Protein AF-A0A395XGU6-F1 (afdb_monomer)

Foldseek 3Di:
DDWDFDDAQWFKFFADPFWTFTWGFHDKDLDCVVQVNQNDPPFIKTKTQGLWIWGDDPNDTHIDRGIHIHGRDPVGMDTDLTPPDHDDCDDPNDGPVVSCVVVVHDDDPNPPCPVVCVVVVVVVVVVVVVVVVVVVVVVVVVVVVCVVQPLVAPLVAQLQVSCCVQVVVLDDPPAQWHRDQSWTKHKFFFDPDRAQDPDPSRQVSVVRSCSNVVNDPDRVVVSVQQVVQCVDCWADRDPFKIKHWHADPVGRMIMIIIIGPVRD

Secondary structure (DSSP, 8-state):
--PPPP-TT-EEEEESSSEEEEEEEEEEE--TTTTTT-SBTTB-EEEEEEEEEEEEETTEEEE--S-EEEE--TTTEEETTSTT----SEETTEEHHHHHHHTTPPPPP---TTTHHHHHHHHHHHHHHHHHHHHHHHHHHHHHHHHHT-----TTS-HHHHHHHHHGGG--TT-SEEEETTEEEEEE-SSSS--S--SHHHHHHHHHHHHHHT--S-HHHHHHHHHHHTTSS-EE-SSSEEEEEEEETTTTEEEEEEEETT--

Sequence (264 aa):
MTRRTMQIGDIVVVNNAELDILGLVVDASSNPALTGNIAQNGAPAFRIHALHGSRRESGATVPVHDDIWIRDDPWQVHIDGVDGFTLPEFFRENHVSTMLANAGVQRRPIEMDASKTAEAQQRQRNIVIIIVCVALIAAAIWIWFRQEHRTEVNPSIPLSQSYARNCGKYISDDSRIRPYGNAVTLNLDSGRYLYLPNDDIGKRSYECFARQIGYTKGEQEFIREMVLATALDYYLINDTFLMACEGDDSSGAVSCAVVNRAFP

Nearest PDB structures (foldseek):
  4p5n-assembly1_B  TM=5.010E-01  e=1.793E-01  Cryptococcus neoformans H99
  3olp-assembly1_B  TM=5.062E-01  e=3.894E+00  Salmonella enterica subsp. enterica serovar Typhimurium
  1wqa-assembly1_A  TM=3.076E-01  e=6.568E+00  Pyrococcus horikoshii
  3os6-assembly1_B  TM=1.280E-01  e=4.374E+00  Bacillus anthracis str. Ames

Mean predicted aligned error: 19.2 Å

pLDDT: mean 80.49, std 14.54, range [40.19, 95.75]

Radius of gyration: 38.51 Å; Cα contacts (8 Å, |Δi|>4): 421; chains: 1; bounding box: 83×40×96 Å

Organism: NCBI:txid1694

Structure (mmCIF, N/CA/C/O backbone):
data_AF-A0A395XGU6-F1
#
_entry.id   AF-A0A395XGU6-F1
#
loop_
_atom_site.group_PDB
_atom_site.id
_atom_site.type_symbol
_atom_site.label_atom_id
_atom_site.label_alt_id
_atom_site.label_comp_id
_atom_site.label_asym_id
_atom_site.label_entity_id
_atom_site.label_seq_id
_atom_site.pdbx_PDB_ins_code
_atom_site.Cartn_x
_atom_site.Cartn_y
_atom_site.Cartn_z
_atom_site.occupancy
_atom_site.B_iso_or_equiv
_atom_site.auth_seq_id
_atom_site.auth_comp_id
_atom_site.auth_asym_id
_atom_site.auth_atom_id
_atom_site.pdbx_PDB_model_num
ATOM 1 N N . MET A 1 1 ? -11.610 9.031 28.719 1.00 47.25 1 MET A N 1
ATOM 2 C CA . MET A 1 1 ? -11.370 7.687 29.282 1.00 47.25 1 MET A CA 1
ATOM 3 C C . MET A 1 1 ? -11.891 6.690 28.271 1.00 47.25 1 MET A C 1
ATOM 5 O O . MET A 1 1 ? -12.985 6.902 27.766 1.00 47.25 1 MET A O 1
ATOM 9 N N . THR A 1 2 ? -11.087 5.703 27.894 1.00 55.28 2 THR A N 1
ATOM 10 C CA . THR A 1 2 ? -11.417 4.771 26.809 1.00 55.28 2 THR A CA 1
ATOM 11 C C . THR A 1 2 ? -11.833 3.441 27.429 1.00 55.28 2 THR A C 1
ATOM 13 O O . THR A 1 2 ? -10.972 2.621 27.736 1.00 55.28 2 THR A O 1
ATOM 16 N N . ARG A 1 3 ? -13.144 3.258 27.629 1.00 78.06 3 ARG A N 1
ATOM 17 C CA . ARG A 1 3 ? -13.743 1.982 28.038 1.00 78.06 3 ARG A CA 1
ATOM 18 C C . ARG A 1 3 ? -13.559 0.949 26.940 1.00 78.06 3 ARG A C 1
ATOM 20 O O . ARG A 1 3 ? -13.841 1.240 25.777 1.00 78.06 3 ARG A O 1
ATOM 27 N N . ARG A 1 4 ? -13.107 -0.258 27.291 1.00 86.31 4 ARG A N 1
ATOM 28 C CA . ARG A 1 4 ? -13.158 -1.387 26.349 1.00 86.31 4 ARG A CA 1
ATOM 29 C C . ARG A 1 4 ? -14.607 -1.827 26.138 1.00 86.31 4 ARG A C 1
ATOM 31 O O . ARG A 1 4 ? -15.411 -1.760 27.062 1.00 86.31 4 ARG A O 1
ATOM 38 N N . THR A 1 5 ? -14.908 -2.338 24.949 1.00 87.38 5 THR A N 1
ATOM 39 C CA . THR A 1 5 ? -16.206 -2.956 24.656 1.00 87.38 5 THR A CA 1
ATOM 40 C C . THR A 1 5 ? -16.469 -4.147 25.581 1.00 87.38 5 THR A C 1
ATOM 42 O O . THR A 1 5 ? -15.538 -4.858 25.987 1.00 87.38 5 THR A O 1
ATOM 45 N N . MET A 1 6 ? -17.744 -4.357 25.895 1.00 89.56 6 MET A N 1
ATOM 46 C CA . MET A 1 6 ? -18.251 -5.519 26.617 1.00 89.56 6 MET A CA 1
ATOM 47 C C . MET A 1 6 ? -17.863 -6.842 25.938 1.00 89.56 6 MET A C 1
ATOM 49 O O . MET A 1 6 ? -17.809 -6.943 24.711 1.00 89.56 6 MET A O 1
ATOM 53 N N . GLN A 1 7 ? -17.588 -7.868 26.743 1.00 89.75 7 GLN A N 1
ATOM 54 C CA . GLN A 1 7 ? -17.22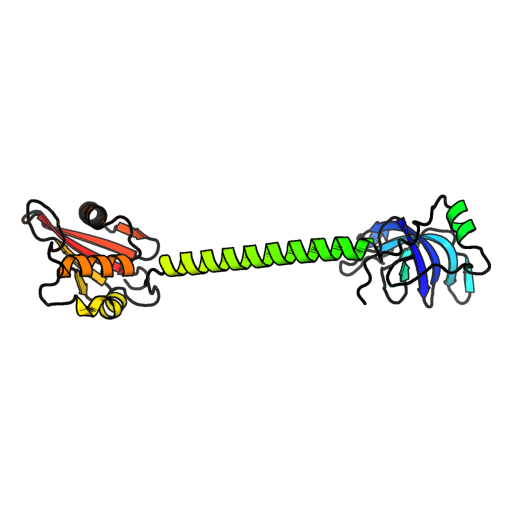3 -9.209 26.293 1.00 89.75 7 GLN A CA 1
ATOM 55 C C . GLN A 1 7 ? -17.997 -10.284 27.058 1.00 89.75 7 GLN A C 1
ATOM 57 O O . GLN A 1 7 ? -18.424 -10.076 28.191 1.00 89.75 7 GLN A O 1
ATOM 62 N N . ILE A 1 8 ? -18.152 -11.458 26.439 1.00 89.62 8 ILE A N 1
ATOM 63 C CA . ILE A 1 8 ? -18.747 -12.633 27.087 1.00 89.62 8 ILE A CA 1
ATOM 64 C C . ILE A 1 8 ? -17.940 -12.981 28.347 1.00 89.62 8 ILE A C 1
ATOM 66 O O . ILE A 1 8 ? -16.712 -13.070 28.308 1.00 89.62 8 ILE A O 1
ATOM 70 N N . GLY A 1 9 ? -18.645 -13.189 29.457 1.00 87.81 9 GLY A N 1
ATOM 71 C CA . GLY A 1 9 ? -18.083 -13.449 30.780 1.00 87.81 9 GLY A CA 1
ATOM 72 C C . GLY A 1 9 ? -17.866 -12.202 31.641 1.00 87.81 9 GLY A C 1
ATOM 73 O O . GLY A 1 9 ? -17.497 -12.347 32.805 1.00 87.81 9 GLY A O 1
ATOM 74 N N . ASP A 1 10 ? -18.099 -10.997 31.114 1.00 90.94 10 ASP A N 1
ATOM 75 C CA . ASP A 1 10 ? -18.053 -9.778 31.921 1.00 90.94 10 ASP A CA 1
ATOM 76 C C . ASP A 1 10 ? -19.196 -9.747 32.947 1.00 90.94 10 ASP A C 1
ATOM 78 O O . ASP A 1 10 ? -20.328 -10.146 32.657 1.00 90.94 10 ASP A O 1
ATOM 82 N N . ILE A 1 11 ? -18.900 -9.227 34.142 1.00 92.75 11 ILE A N 1
ATOM 83 C CA . ILE A 1 11 ? -19.914 -8.869 35.138 1.00 92.75 11 ILE A CA 1
ATOM 84 C C . ILE A 1 11 ? -20.249 -7.399 34.932 1.00 92.75 11 ILE A C 1
ATOM 86 O O . ILE A 1 11 ? -19.353 -6.549 34.956 1.00 92.75 11 ILE A O 1
ATOM 90 N N . VAL A 1 12 ? -21.528 -7.101 34.730 1.00 93.25 12 VAL A N 1
ATOM 91 C CA . VAL A 1 12 ? -21.981 -5.757 34.380 1.00 93.25 12 VAL A CA 1
ATOM 92 C C . VAL A 1 12 ? -23.079 -5.264 35.304 1.00 93.25 12 VAL A C 1
ATOM 94 O O . VAL A 1 12 ? -23.949 -6.025 35.724 1.00 93.25 12 VAL A O 1
ATOM 97 N N . VAL A 1 13 ? -23.045 -3.964 35.578 1.00 93.38 13 VAL A N 1
ATOM 98 C CA . VAL A 1 13 ? -24.167 -3.220 36.141 1.00 93.38 13 VAL A CA 1
ATOM 99 C C . VAL A 1 13 ? -24.715 -2.327 35.045 1.00 93.38 13 VAL A C 1
ATOM 101 O O . VAL A 1 13 ? -23.992 -1.495 34.499 1.00 93.38 13 VAL A O 1
ATOM 104 N N . VAL A 1 14 ? -25.986 -2.510 34.714 1.00 92.81 14 VAL A N 1
ATOM 105 C CA . VAL A 1 14 ? -26.711 -1.634 33.796 1.00 92.81 14 VAL A CA 1
ATOM 106 C C . VAL A 1 14 ? -27.605 -0.755 34.638 1.00 92.81 14 VAL A C 1
ATOM 108 O O . VAL A 1 14 ? -28.419 -1.279 35.389 1.00 92.81 14 VAL A O 1
ATOM 111 N N . ASN A 1 15 ? -27.456 0.555 34.513 1.00 88.75 15 ASN A N 1
ATOM 112 C CA . ASN A 1 15 ? -28.263 1.528 35.225 1.00 88.75 15 ASN A CA 1
ATOM 113 C C . ASN A 1 15 ? -28.724 2.608 34.249 1.00 88.75 15 ASN A C 1
ATOM 115 O O . ASN A 1 15 ? -27.949 3.460 33.812 1.00 88.75 15 ASN A O 1
ATOM 119 N N . ASN A 1 16 ? -30.002 2.555 33.892 1.00 86.81 16 ASN A N 1
ATOM 120 C CA . ASN A 1 16 ? -30.670 3.577 33.107 1.00 86.81 16 ASN A CA 1
ATOM 121 C C . ASN A 1 16 ? -32.118 3.777 33.586 1.00 86.81 16 ASN A C 1
ATOM 123 O O . ASN A 1 16 ? -32.568 3.192 34.571 1.00 86.81 16 ASN A O 1
ATOM 127 N N . ALA A 1 17 ? -32.859 4.648 32.897 1.00 83.50 17 ALA A N 1
ATOM 128 C CA . ALA A 1 17 ? -34.219 5.014 33.290 1.00 83.50 17 ALA A CA 1
ATOM 129 C C . ALA A 1 17 ? -35.208 3.831 33.296 1.00 83.50 17 ALA A C 1
ATOM 131 O O . ALA A 1 17 ? -36.185 3.863 34.045 1.00 83.50 17 ALA A O 1
ATOM 132 N N . GLU A 1 18 ? -34.964 2.808 32.478 1.00 85.88 18 GLU A N 1
ATOM 133 C CA . GLU A 1 18 ? -35.851 1.658 32.287 1.00 85.88 18 GLU A CA 1
ATOM 134 C C . GLU A 1 18 ? -35.342 0.4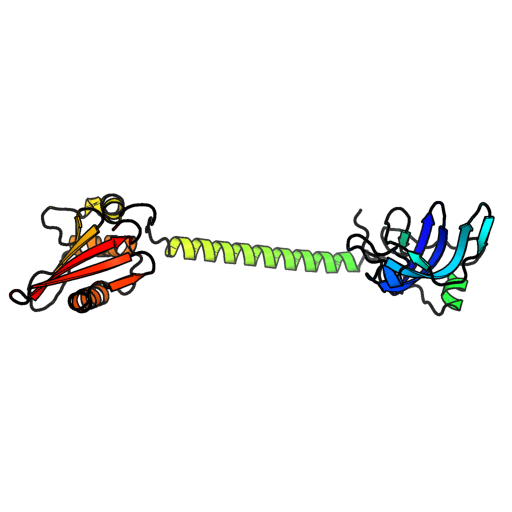04 32.995 1.00 85.88 18 GLU A C 1
ATOM 136 O O . GLU A 1 18 ? -36.130 -0.479 33.317 1.00 85.88 18 GLU A O 1
ATOM 141 N N . LEU A 1 19 ? -34.043 0.306 33.256 1.00 90.19 19 LEU A N 1
ATOM 142 C CA . LEU A 1 19 ? -33.383 -0.928 33.635 1.00 90.19 19 LEU A CA 1
ATOM 143 C C . LEU A 1 19 ? -32.292 -0.661 34.667 1.00 90.19 19 LEU A C 1
ATOM 145 O O . LEU A 1 19 ? -31.396 0.150 34.451 1.00 90.19 19 LEU A O 1
ATOM 149 N N . ASP A 1 20 ? -32.355 -1.402 35.765 1.00 91.44 20 ASP A N 1
ATOM 150 C CA . ASP A 1 20 ? -31.335 -1.401 36.806 1.00 91.44 20 ASP A CA 1
ATOM 151 C C . ASP A 1 20 ? -31.034 -2.849 37.185 1.00 91.44 20 ASP A C 1
ATOM 153 O O . ASP A 1 20 ? -31.816 -3.488 37.900 1.00 91.44 20 ASP A O 1
ATOM 157 N N . ILE A 1 21 ? -29.954 -3.391 36.622 1.00 94.00 21 ILE A N 1
ATOM 158 C CA . ILE A 1 21 ? -29.596 -4.805 36.739 1.00 94.00 21 ILE A CA 1
ATOM 159 C C . ILE A 1 21 ? -28.115 -5.012 37.043 1.00 94.00 21 ILE A C 1
ATOM 161 O O . ILE A 1 21 ? -27.247 -4.302 36.544 1.00 94.00 21 ILE A O 1
ATOM 165 N N . LEU A 1 22 ? -27.844 -6.066 37.801 1.00 93.69 22 LEU A N 1
ATOM 166 C CA . LEU A 1 22 ? -26.557 -6.730 37.899 1.00 93.69 22 LEU A CA 1
ATOM 167 C C . LEU A 1 22 ? -26.657 -8.048 37.131 1.00 93.69 22 LEU A C 1
ATOM 169 O O . LEU A 1 22 ? -27.553 -8.858 37.389 1.00 93.69 22 LEU A O 1
ATOM 173 N N . GLY A 1 23 ? -25.734 -8.286 36.206 1.00 93.19 23 GLY A N 1
ATOM 174 C CA . GLY A 1 23 ? -25.798 -9.466 35.355 1.00 93.19 23 GLY A CA 1
ATOM 175 C C . GLY A 1 23 ? -24.470 -9.893 34.753 1.00 93.19 23 GLY A C 1
ATOM 176 O O . GLY A 1 23 ? -23.429 -9.269 34.958 1.00 93.19 23 GLY A O 1
ATOM 177 N N . LEU A 1 24 ? -24.539 -10.988 34.003 1.00 93.31 24 LEU A N 1
ATOM 178 C CA . LEU A 1 24 ? -23.415 -11.613 33.317 1.00 93.31 24 LEU A CA 1
ATOM 179 C C . LEU A 1 24 ? -23.630 -11.570 31.818 1.00 93.31 24 LEU A C 1
ATOM 181 O O . LEU A 1 24 ? -24.695 -11.938 31.330 1.00 93.31 24 LEU A O 1
ATOM 185 N N . VAL A 1 25 ? -22.603 -11.191 31.075 1.00 93.38 25 VAL A N 1
ATOM 186 C CA . VAL A 1 25 ? -22.655 -11.236 29.615 1.00 93.38 25 VAL A CA 1
ATOM 187 C C . VAL A 1 25 ? -22.499 -12.680 29.160 1.00 93.38 25 VAL A C 1
ATOM 189 O O . VAL A 1 25 ? -21.445 -13.282 29.355 1.00 93.38 25 VAL A O 1
ATOM 192 N N . VAL A 1 26 ? -23.530 -13.242 28.538 1.00 93.44 26 VAL A N 1
ATOM 193 C CA . VAL A 1 26 ? -23.551 -14.656 28.129 1.00 93.44 26 VAL A CA 1
ATOM 194 C C . VAL A 1 26 ? -23.487 -14.852 26.618 1.00 93.44 26 VAL A C 1
ATOM 196 O O . VAL A 1 26 ? -23.149 -15.943 26.171 1.00 93.44 26 VAL A O 1
ATOM 199 N N . ASP A 1 27 ? -23.807 -13.825 25.827 1.00 93.19 27 ASP A N 1
ATOM 200 C CA . ASP A 1 27 ? -23.798 -13.909 24.363 1.00 93.19 27 ASP A CA 1
ATOM 201 C C . ASP A 1 27 ? -23.651 -12.523 23.710 1.00 93.19 27 ASP A C 1
ATOM 203 O O . ASP A 1 27 ? -23.885 -11.494 24.351 1.00 93.19 27 ASP A O 1
ATOM 207 N N . ALA A 1 28 ? -23.296 -12.492 22.426 1.00 94.88 28 ALA A N 1
ATOM 208 C CA . ALA A 1 28 ? -23.233 -11.286 21.607 1.00 94.88 28 ALA A CA 1
ATOM 209 C C . ALA A 1 28 ? -23.745 -11.569 20.188 1.00 94.88 28 ALA A C 1
ATOM 211 O O . ALA A 1 28 ? -23.347 -12.540 19.549 1.00 94.88 28 ALA A O 1
ATOM 212 N N . SER A 1 29 ? -24.606 -10.698 19.657 1.00 90.06 29 SER A N 1
ATOM 213 C CA . SER A 1 29 ? -25.179 -10.879 18.324 1.00 90.06 29 SER A CA 1
ATOM 214 C C . SER A 1 29 ? -25.346 -9.566 17.575 1.00 90.06 29 SER A C 1
ATOM 216 O O . SER A 1 29 ? -25.742 -8.545 18.133 1.00 90.06 29 SER A O 1
ATOM 218 N N . SER A 1 30 ? -25.074 -9.613 16.271 1.00 92.75 30 SER A N 1
ATOM 219 C CA . SER A 1 30 ? -25.343 -8.514 15.333 1.00 92.75 30 SER A CA 1
ATOM 220 C C . SER A 1 30 ? -26.641 -8.716 14.542 1.00 92.75 30 SER A C 1
ATOM 222 O O . SER A 1 30 ? -26.931 -7.928 13.650 1.00 92.75 30 SER A O 1
ATOM 224 N N . ASN A 1 31 ? -27.414 -9.774 14.825 1.00 91.00 31 ASN A N 1
ATOM 225 C CA . ASN A 1 31 ? -28.660 -10.072 14.121 1.00 91.00 31 ASN A CA 1
ATOM 226 C C . ASN A 1 31 ? -29.844 -9.308 14.758 1.00 91.00 31 ASN A C 1
ATOM 228 O O . ASN A 1 31 ? -30.226 -9.623 15.891 1.00 91.00 31 ASN A O 1
ATOM 232 N N . PRO A 1 32 ? -30.479 -8.349 14.054 1.00 89.50 32 PRO A N 1
ATOM 233 C CA . PRO A 1 32 ? -31.613 -7.596 14.591 1.00 89.50 32 PRO A CA 1
ATOM 234 C C . PRO A 1 32 ? -32.815 -8.488 14.929 1.00 89.50 32 PRO A C 1
ATOM 236 O O . PRO A 1 32 ? -33.484 -8.256 15.931 1.00 89.50 32 PRO A O 1
ATOM 239 N N . ALA A 1 33 ? -33.058 -9.556 14.160 1.00 90.50 33 ALA A N 1
ATOM 240 C CA . ALA A 1 33 ? -34.191 -10.452 14.396 1.00 90.50 33 ALA A CA 1
ATOM 241 C C . ALA A 1 33 ? -34.050 -11.238 15.710 1.00 90.50 33 ALA A C 1
ATOM 243 O O . ALA A 1 33 ? -35.034 -11.464 16.406 1.00 90.50 33 ALA A O 1
ATOM 244 N N . LEU A 1 34 ? -32.821 -11.615 16.072 1.00 90.56 34 LEU A N 1
ATOM 245 C CA . LEU A 1 34 ? -32.531 -12.359 17.301 1.00 90.56 34 LEU A CA 1
ATOM 246 C C . LEU A 1 34 ? -32.515 -11.459 18.543 1.00 90.56 34 LEU A C 1
ATOM 248 O O . LEU A 1 34 ? -32.803 -11.911 19.646 1.00 90.56 34 LEU A O 1
ATOM 252 N N . THR A 1 35 ? -32.188 -10.181 18.360 1.00 90.19 35 THR A N 1
ATOM 253 C CA . THR A 1 35 ? -31.982 -9.221 19.453 1.00 90.19 35 THR A CA 1
ATOM 254 C C . THR A 1 35 ? -33.198 -8.329 19.702 1.00 90.19 35 THR A C 1
ATOM 256 O O . THR A 1 35 ? -33.100 -7.387 20.479 1.00 90.19 35 THR A O 1
ATOM 259 N N . GLY A 1 36 ? -34.328 -8.562 19.023 1.00 89.12 36 GLY A N 1
ATOM 260 C CA . GLY A 1 36 ? -35.502 -7.686 19.118 1.00 89.12 36 GLY A CA 1
ATOM 261 C C . GLY A 1 36 ? -35.236 -6.275 18.579 1.00 89.12 36 GLY A C 1
ATOM 262 O O . GLY A 1 36 ? -35.750 -5.298 19.112 1.00 89.12 36 GLY A O 1
ATOM 263 N N . ASN A 1 37 ? -34.414 -6.167 17.532 1.00 89.44 37 ASN A N 1
ATOM 264 C CA . ASN A 1 37 ? -33.938 -4.926 16.916 1.00 89.44 37 ASN A CA 1
ATOM 265 C C . ASN A 1 37 ? -33.035 -4.061 17.810 1.00 89.44 37 ASN A C 1
ATOM 267 O O . ASN A 1 37 ? -32.903 -2.860 17.573 1.00 89.44 37 ASN A O 1
ATOM 271 N N . ILE A 1 38 ? -32.378 -4.649 18.813 1.00 90.50 38 ILE A N 1
ATOM 272 C CA . ILE A 1 38 ? -31.393 -3.930 19.632 1.00 90.50 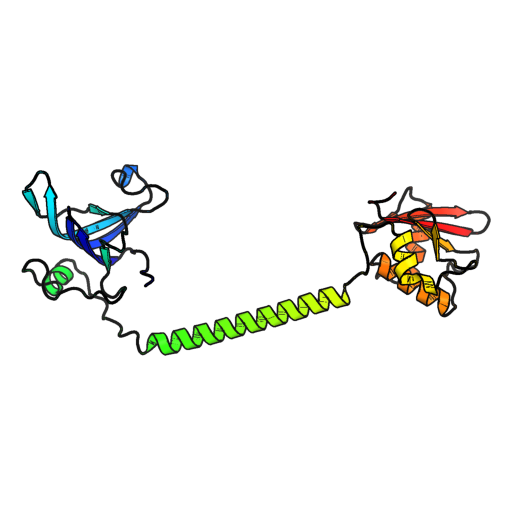38 ILE A CA 1
ATOM 273 C C . ILE A 1 38 ? -30.056 -3.810 18.895 1.00 90.50 38 ILE A C 1
ATOM 275 O O . ILE A 1 38 ? -29.445 -2.743 18.924 1.00 90.50 38 ILE A O 1
ATOM 279 N N . ALA A 1 39 ? -29.631 -4.847 18.169 1.00 89.25 39 ALA A N 1
ATOM 280 C CA . ALA A 1 39 ? -28.510 -4.735 17.241 1.00 89.25 39 ALA A CA 1
ATOM 281 C C . ALA A 1 39 ? -28.950 -3.929 16.008 1.00 89.25 39 ALA A C 1
ATOM 283 O O . ALA A 1 39 ? -29.801 -4.373 15.237 1.00 89.25 39 ALA A O 1
ATOM 284 N N . GLN A 1 40 ? -28.394 -2.729 15.830 1.00 84.62 40 GLN A N 1
ATOM 285 C CA . GLN A 1 40 ? -28.682 -1.835 14.701 1.00 84.62 40 GLN A CA 1
ATOM 286 C C . GLN A 1 40 ? -27.441 -1.021 14.32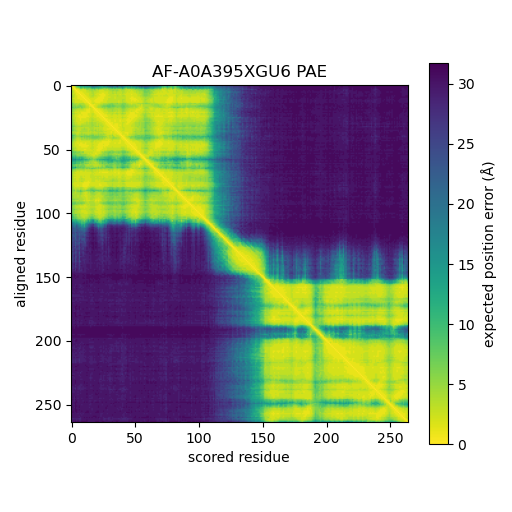9 1.00 84.62 40 GLN A C 1
ATOM 288 O O . GLN A 1 40 ? -26.557 -0.810 15.156 1.00 84.62 40 GLN A O 1
ATOM 293 N N . ASN A 1 41 ? -27.409 -0.505 13.096 1.00 83.06 41 ASN A N 1
ATOM 294 C CA . ASN A 1 41 ? -26.349 0.380 12.590 1.00 83.06 41 ASN A CA 1
ATOM 295 C C . ASN A 1 41 ? -24.935 -0.226 12.690 1.00 83.06 41 ASN A C 1
ATOM 297 O O . ASN A 1 41 ? -23.967 0.486 12.933 1.00 83.06 41 ASN A O 1
ATOM 301 N N . GLY A 1 42 ? -24.821 -1.549 12.535 1.00 79.19 42 GLY A N 1
ATOM 302 C CA . GLY A 1 42 ? -23.549 -2.272 12.636 1.00 79.19 42 GLY A CA 1
ATOM 303 C C . GLY A 1 42 ? -23.023 -2.469 14.063 1.00 79.19 42 GLY A C 1
ATOM 304 O O . GLY A 1 42 ? -21.978 -3.091 14.225 1.00 79.19 42 GLY A O 1
ATOM 305 N N . ALA A 1 43 ? -23.730 -1.985 15.092 1.00 86.38 43 ALA A N 1
ATOM 306 C CA . ALA A 1 43 ? -23.369 -2.213 16.488 1.00 86.38 43 ALA A CA 1
ATOM 307 C C . ALA A 1 43 ? -23.993 -3.524 17.012 1.00 86.38 43 ALA A C 1
ATOM 309 O O . ALA A 1 43 ? -25.201 -3.731 16.831 1.00 86.38 43 ALA A O 1
ATOM 310 N N . PRO A 1 44 ? -23.210 -4.400 17.673 1.00 91.94 44 PRO A N 1
ATOM 311 C CA . PRO A 1 44 ? -23.737 -5.620 18.270 1.00 91.94 44 PRO A CA 1
ATOM 312 C C . PRO A 1 44 ? -24.577 -5.314 19.517 1.00 91.94 44 PRO A C 1
ATOM 314 O O . PRO A 1 44 ? -24.383 -4.300 20.191 1.00 91.94 44 PRO A O 1
ATOM 317 N N . ALA A 1 45 ? -25.487 -6.228 19.841 1.00 94.56 45 ALA A N 1
ATOM 318 C CA . ALA A 1 45 ? -26.136 -6.298 21.142 1.00 94.56 45 ALA A CA 1
ATOM 319 C C . ALA A 1 45 ? -25.545 -7.455 21.955 1.00 94.56 45 ALA A C 1
ATOM 321 O O . ALA A 1 45 ? -25.069 -8.445 21.395 1.00 94.56 45 ALA A O 1
ATOM 322 N N . PHE A 1 46 ? -25.616 -7.337 23.274 1.00 95.75 46 PHE A N 1
ATOM 323 C CA . PHE A 1 46 ? -25.097 -8.307 24.228 1.00 95.75 46 PHE A CA 1
ATOM 324 C C . PHE A 1 46 ? -26.240 -8.874 25.058 1.00 95.75 46 PHE A C 1
ATOM 326 O O . PHE A 1 46 ? -27.103 -8.120 25.509 1.00 95.75 46 PHE A O 1
ATOM 333 N N . ARG A 1 47 ? -26.259 -10.196 25.241 1.00 95.38 47 ARG A N 1
ATOM 334 C CA . ARG A 1 47 ? -27.239 -10.866 26.094 1.00 95.38 47 ARG A CA 1
ATOM 335 C C . ARG A 1 47 ? -26.702 -10.925 27.508 1.00 95.38 47 ARG A C 1
ATOM 337 O O . ARG A 1 47 ? -25.625 -11.475 27.737 1.00 95.38 47 ARG A O 1
ATOM 344 N N . ILE A 1 48 ? -27.469 -10.377 28.436 1.00 95.00 48 ILE A N 1
ATOM 345 C CA . ILE A 1 48 ? -27.159 -10.344 29.854 1.00 95.00 48 ILE A CA 1
ATOM 346 C C . ILE A 1 48 ? -28.069 -11.320 30.575 1.00 95.00 48 ILE A C 1
ATOM 348 O O . ILE A 1 48 ? -29.286 -11.147 30.559 1.00 95.00 48 ILE A O 1
ATOM 352 N N . HIS A 1 49 ? -27.469 -12.301 31.233 1.00 93.56 49 HIS A N 1
ATOM 353 C CA . HIS A 1 49 ? -28.147 -13.113 32.225 1.00 93.56 49 HIS A CA 1
ATOM 354 C C . HIS A 1 49 ? -28.270 -12.304 33.517 1.00 93.56 49 HIS A C 1
ATOM 356 O O . HIS A 1 49 ? -27.260 -11.976 34.152 1.00 93.56 49 HIS A O 1
ATOM 362 N N . ALA A 1 50 ? -29.494 -11.913 33.870 1.00 92.19 50 ALA A N 1
ATOM 363 C CA . ALA A 1 50 ? -29.749 -11.097 35.048 1.00 92.19 50 ALA A CA 1
ATOM 364 C C . ALA A 1 50 ? -29.576 -11.931 36.324 1.00 92.19 50 ALA A C 1
ATOM 366 O O . ALA A 1 50 ? -30.289 -12.904 36.545 1.00 92.19 50 ALA A O 1
ATOM 367 N N . LEU A 1 51 ? -28.645 -11.522 37.187 1.00 90.81 51 LEU A N 1
ATOM 368 C CA . LEU A 1 51 ? -28.491 -12.114 38.518 1.00 90.81 51 LEU A CA 1
ATOM 369 C C . LEU A 1 51 ? -29.491 -11.504 39.491 1.00 90.81 51 LEU A C 1
ATOM 371 O O . LEU A 1 51 ? -30.083 -12.191 40.322 1.00 90.81 51 LEU A O 1
ATOM 375 N N . HIS A 1 52 ? -29.657 -10.189 39.386 1.00 90.81 52 HIS A N 1
ATOM 376 C CA . HIS A 1 52 ? -30.625 -9.442 40.159 1.00 90.81 52 HIS A CA 1
ATOM 377 C C . HIS A 1 52 ? -30.901 -8.103 39.491 1.00 90.81 52 HIS A C 1
ATOM 379 O O . HIS A 1 52 ? -30.017 -7.507 38.877 1.00 90.81 52 HIS A O 1
ATOM 385 N N . GLY A 1 53 ? -32.110 -7.587 39.653 1.00 90.12 53 GLY A N 1
ATOM 386 C CA . GLY A 1 53 ? -32.445 -6.260 39.175 1.00 90.12 53 GLY A CA 1
ATOM 387 C C . GLY A 1 53 ? -33.917 -6.096 38.890 1.00 90.12 53 GLY A C 1
ATOM 388 O O . GLY A 1 53 ? -34.740 -6.964 39.180 1.00 90.12 53 GLY A O 1
ATOM 389 N N . SER A 1 54 ? -34.245 -4.948 38.322 1.00 89.44 54 SER A N 1
ATOM 390 C CA . SER A 1 54 ? -35.609 -4.624 37.950 1.00 89.44 54 SER A CA 1
ATOM 391 C C . SER A 1 54 ? -35.664 -3.851 36.651 1.00 89.44 54 SER A C 1
ATOM 393 O O . SER A 1 54 ? -34.747 -3.093 36.330 1.00 89.44 54 SER A O 1
ATOM 395 N N . ARG A 1 55 ? -36.800 -3.961 35.981 1.00 89.75 55 ARG A N 1
ATOM 396 C CA . ARG A 1 55 ? -37.166 -3.135 34.849 1.00 89.75 55 ARG A CA 1
ATOM 397 C C . ARG A 1 55 ? -38.394 -2.305 35.197 1.00 89.75 55 ARG A C 1
ATOM 399 O O . ARG A 1 55 ? -39.277 -2.762 35.921 1.00 89.75 55 ARG A O 1
ATOM 406 N N . ARG A 1 56 ? -38.447 -1.080 34.689 1.00 86.19 56 ARG A N 1
ATOM 407 C CA . ARG A 1 56 ? -39.637 -0.240 34.720 1.00 86.19 56 ARG A CA 1
ATOM 408 C C . ARG A 1 56 ? -40.434 -0.475 33.448 1.00 86.19 56 ARG A C 1
ATOM 410 O O . ARG A 1 56 ? -39.977 -0.138 32.364 1.00 86.19 56 ARG A O 1
ATOM 417 N N . GLU A 1 57 ? -41.633 -1.017 33.591 1.00 80.56 57 GLU A N 1
ATOM 418 C CA . GLU A 1 57 ? -42.572 -1.211 32.488 1.00 80.56 57 GLU A CA 1
ATOM 419 C C . GLU A 1 57 ? -43.942 -0.682 32.918 1.00 80.56 57 GLU A C 1
ATOM 421 O O . GLU A 1 57 ? -44.417 -0.966 34.017 1.00 80.56 57 GLU A O 1
ATOM 426 N N . SER A 1 58 ? -44.566 0.144 32.073 1.00 77.88 58 SER A N 1
ATOM 427 C CA . SER A 1 58 ? -45.934 0.650 32.283 1.00 77.88 58 SER A CA 1
ATOM 428 C C . SER A 1 58 ? -46.196 1.278 33.665 1.00 77.88 58 SER A C 1
ATOM 430 O O . SER A 1 58 ? -47.283 1.150 34.222 1.00 77.88 58 SER A O 1
ATOM 432 N N . GLY A 1 59 ? -45.197 1.973 34.221 1.00 74.81 59 GLY A N 1
ATOM 433 C CA . GLY A 1 59 ? -45.291 2.649 35.521 1.00 74.81 59 GLY A CA 1
ATOM 434 C C . GLY A 1 59 ? -45.073 1.746 36.742 1.00 74.81 59 GLY A C 1
ATOM 435 O O . GLY A 1 59 ? -45.125 2.244 37.865 1.00 74.81 59 GLY A O 1
ATOM 436 N N . ALA A 1 60 ? -44.791 0.456 36.545 1.00 76.50 60 ALA A N 1
ATOM 437 C CA . ALA A 1 60 ? -44.452 -0.492 37.600 1.00 76.50 60 ALA A CA 1
ATOM 438 C C . ALA A 1 60 ? -42.981 -0.923 37.516 1.00 76.50 60 ALA A C 1
ATOM 440 O O . ALA A 1 60 ? -42.384 -0.956 36.440 1.00 76.50 60 ALA A O 1
ATOM 441 N N . THR A 1 61 ? -42.400 -1.272 38.664 1.00 83.38 61 THR A N 1
ATOM 442 C CA . THR A 1 61 ? -41.059 -1.866 38.755 1.00 83.38 61 THR A CA 1
ATOM 443 C C . THR A 1 61 ? -41.210 -3.376 38.901 1.00 83.38 61 THR A C 1
ATOM 445 O O . THR A 1 61 ? -41.750 -3.841 39.903 1.00 83.38 61 THR A O 1
ATOM 448 N N . VAL A 1 62 ? -40.742 -4.132 37.911 1.00 85.31 62 VAL A N 1
ATOM 449 C CA . VAL A 1 62 ? -40.858 -5.595 37.834 1.00 85.31 62 VAL A CA 1
ATOM 450 C C . VAL A 1 62 ? -39.464 -6.211 37.976 1.00 85.31 62 VAL A C 1
ATOM 452 O O . VAL A 1 62 ? -38.520 -5.684 37.382 1.00 85.31 62 VAL A O 1
ATOM 455 N N . PRO A 1 63 ? -39.278 -7.284 38.765 1.00 83.69 63 PRO A N 1
ATOM 456 C CA . PRO A 1 63 ? -37.986 -7.954 38.848 1.00 83.69 63 PRO A CA 1
ATOM 457 C C . PRO A 1 63 ? -37.604 -8.590 37.505 1.00 83.69 63 PRO A C 1
ATOM 459 O O . PRO A 1 63 ? -38.457 -9.106 36.785 1.00 83.69 63 PRO A O 1
ATOM 462 N N . VAL A 1 64 ? -36.314 -8.552 37.170 1.00 84.06 64 VAL A N 1
ATOM 463 C CA . VAL A 1 64 ? -35.776 -9.196 35.963 1.00 84.06 64 VAL A CA 1
ATOM 464 C C . VAL A 1 64 ? -35.141 -10.519 36.365 1.00 84.06 64 VAL A C 1
ATOM 466 O O . VAL A 1 64 ? -34.177 -10.535 37.129 1.00 84.06 64 VAL A O 1
ATOM 469 N N . HIS A 1 65 ? -35.690 -11.614 35.845 1.00 76.75 65 HIS A N 1
ATOM 470 C CA . HIS A 1 65 ? -35.180 -12.973 36.058 1.00 76.75 65 HIS A CA 1
ATOM 471 C C . HIS A 1 65 ? -34.692 -13.642 34.769 1.00 76.75 65 HIS A C 1
ATOM 473 O O . HIS A 1 65 ? -34.032 -14.675 34.832 1.00 76.75 65 HIS A O 1
ATOM 479 N N . ASP A 1 66 ? -35.000 -13.042 33.620 1.00 82.12 66 ASP A N 1
ATOM 480 C CA . ASP A 1 66 ? -34.692 -13.590 32.306 1.00 82.12 66 ASP A CA 1
ATOM 481 C C . ASP A 1 66 ? -33.493 -12.893 31.662 1.00 82.12 66 ASP A C 1
ATOM 483 O O . ASP A 1 66 ? -33.092 -11.785 32.036 1.00 82.12 66 ASP A O 1
ATOM 487 N N . ASP A 1 67 ? -32.952 -13.551 30.640 1.00 91.44 67 ASP A N 1
ATOM 488 C CA . ASP A 1 67 ? -31.926 -12.987 29.778 1.00 91.44 67 ASP A CA 1
ATOM 489 C C . ASP A 1 67 ? -32.471 -11.794 28.987 1.00 91.44 67 ASP A C 1
ATOM 491 O O . ASP A 1 67 ? -33.533 -11.858 28.362 1.00 91.44 67 ASP A O 1
ATOM 495 N N . ILE A 1 68 ? -31.695 -10.714 28.938 1.00 91.88 68 ILE A N 1
ATOM 496 C CA . ILE A 1 68 ? -32.065 -9.501 28.211 1.00 91.88 68 ILE A CA 1
ATOM 497 C C . ILE A 1 68 ? -30.975 -9.092 27.230 1.00 91.88 68 ILE A C 1
ATOM 499 O O . ILE A 1 68 ? -29.787 -9.185 27.521 1.00 91.88 68 ILE A O 1
ATOM 503 N N . TRP A 1 69 ? -31.374 -8.600 26.064 1.00 94.25 69 TRP A N 1
ATOM 504 C CA . TRP A 1 69 ? -30.448 -7.991 25.115 1.00 94.25 69 TRP A CA 1
ATOM 505 C C . TRP A 1 69 ? -30.288 -6.504 25.434 1.00 94.25 69 TRP A C 1
ATOM 507 O O . TRP A 1 69 ? -31.278 -5.812 25.657 1.00 94.25 69 TRP A O 1
ATOM 517 N N . ILE A 1 70 ? -29.054 -6.005 25.440 1.00 93.62 70 ILE A N 1
ATOM 518 C CA . ILE A 1 70 ? -28.742 -4.579 25.611 1.00 93.62 70 ILE A CA 1
ATOM 519 C C . ILE A 1 70 ? -27.667 -4.139 24.617 1.00 93.62 70 ILE A C 1
ATOM 521 O O . ILE A 1 70 ? -26.927 -4.961 24.075 1.00 93.62 70 ILE A O 1
ATOM 525 N N . ARG A 1 71 ? -27.553 -2.828 24.389 1.00 92.31 71 ARG A N 1
ATOM 526 C CA . ARG A 1 71 ? -26.385 -2.259 23.707 1.00 92.31 71 ARG A CA 1
ATOM 527 C C . ARG A 1 71 ? -25.289 -1.966 24.714 1.00 92.31 71 ARG A C 1
ATOM 529 O O . ARG A 1 71 ? -25.557 -1.682 25.879 1.00 92.31 71 ARG A O 1
ATOM 536 N N . ASP A 1 72 ? -24.061 -1.976 24.224 1.00 90.56 72 ASP A N 1
ATOM 537 C CA . ASP A 1 72 ? -22.919 -1.534 25.003 1.00 90.56 72 ASP A CA 1
ATOM 538 C C . ASP A 1 72 ? -22.823 0.001 25.010 1.00 90.56 72 ASP A C 1
ATOM 540 O O . ASP A 1 72 ? -22.114 0.598 24.200 1.00 90.56 72 ASP A O 1
ATOM 544 N N . ASP A 1 73 ? -23.590 0.642 25.895 1.00 89.25 73 ASP A N 1
ATOM 545 C CA . ASP A 1 73 ? -23.552 2.091 26.114 1.00 89.25 73 ASP A CA 1
ATOM 546 C C . ASP A 1 73 ? -22.677 2.419 27.341 1.00 89.25 73 ASP A C 1
ATOM 548 O O . ASP A 1 73 ? -23.070 2.099 28.466 1.00 89.25 73 ASP A O 1
ATOM 552 N N . PRO A 1 74 ? -21.513 3.078 27.172 1.00 87.25 74 PRO A N 1
ATOM 553 C CA . PRO A 1 74 ? -20.604 3.388 28.277 1.00 87.25 74 PRO A CA 1
ATOM 554 C C . PRO A 1 74 ? -21.193 4.335 29.333 1.00 87.25 74 PRO A C 1
ATOM 556 O O . PRO A 1 74 ? -20.624 4.445 30.415 1.00 87.25 74 PRO A O 1
ATOM 559 N N . TRP A 1 75 ? -22.302 5.020 29.043 1.00 87.31 75 TRP A N 1
ATOM 560 C CA . TRP A 1 75 ? -22.977 5.895 30.006 1.00 87.31 75 TRP A CA 1
ATOM 561 C C . TRP A 1 75 ? -23.987 5.162 30.888 1.00 87.31 75 TRP A C 1
ATOM 563 O O . TRP A 1 75 ? -24.362 5.680 31.935 1.00 87.31 75 TRP A O 1
ATOM 573 N N . GLN A 1 76 ? -24.437 3.983 30.459 1.00 89.31 76 GLN A N 1
ATOM 574 C CA . GLN A 1 76 ? -25.490 3.211 31.125 1.00 89.31 76 GLN A CA 1
ATOM 575 C C . GLN A 1 76 ? -24.989 1.862 31.634 1.00 89.31 76 GLN A C 1
ATOM 577 O O . GLN A 1 76 ? -25.654 1.223 32.444 1.00 89.31 76 GLN A O 1
ATOM 582 N N . VAL A 1 77 ? -23.841 1.404 31.136 1.00 91.38 77 VAL A N 1
ATOM 583 C CA . VAL A 1 77 ? -23.289 0.088 31.424 1.00 91.38 77 VAL A CA 1
ATOM 584 C C . VAL A 1 77 ? -21.904 0.225 32.034 1.00 91.38 77 VAL A C 1
ATOM 586 O O . VAL A 1 77 ? -20.964 0.720 31.411 1.00 91.38 77 VAL A O 1
ATOM 589 N N . HIS A 1 78 ? -21.760 -0.321 33.233 1.00 91.12 78 HIS A N 1
ATOM 590 C CA . HIS A 1 78 ? -20.501 -0.421 33.947 1.00 91.12 78 HIS A CA 1
ATOM 591 C C . HIS A 1 78 ? -20.031 -1.876 33.987 1.00 91.12 78 HIS A C 1
ATOM 593 O O . HIS A 1 78 ? -20.826 -2.771 34.261 1.00 91.12 78 HIS A O 1
ATOM 599 N N . ILE A 1 79 ? -18.747 -2.127 33.714 1.00 90.88 79 ILE A N 1
ATOM 600 C CA . ILE A 1 79 ? -18.145 -3.470 33.770 1.00 90.88 79 ILE A CA 1
ATOM 601 C C . ILE A 1 79 ? -17.239 -3.534 35.001 1.00 90.88 79 ILE A C 1
ATOM 603 O O . ILE A 1 79 ? -16.415 -2.642 35.194 1.00 90.88 79 ILE A O 1
ATOM 607 N N . ASP A 1 80 ? -17.364 -4.580 35.821 1.00 89.06 80 ASP A N 1
ATOM 608 C CA . ASP A 1 80 ? -16.507 -4.765 37.000 1.00 89.06 80 ASP A CA 1
ATOM 609 C C . ASP A 1 80 ? -15.020 -4.808 36.620 1.00 89.06 80 ASP A C 1
ATOM 611 O O . ASP A 1 80 ? -14.606 -5.567 35.742 1.00 89.06 80 ASP A O 1
ATOM 615 N N . GLY A 1 81 ? -14.208 -3.993 37.295 1.00 80.69 81 GLY A N 1
ATOM 616 C CA . GLY A 1 81 ? -12.764 -3.914 37.079 1.00 80.69 81 GLY A CA 1
ATOM 617 C C . GLY A 1 81 ? -12.350 -3.167 35.808 1.00 80.69 81 GLY A C 1
ATOM 618 O O . GLY A 1 81 ? -11.163 -3.127 35.490 1.00 80.69 81 GLY A O 1
ATOM 619 N N . VAL A 1 82 ? -13.294 -2.561 35.085 1.00 78.75 82 VAL A N 1
ATOM 620 C CA . VAL A 1 82 ? -13.028 -1.754 33.887 1.00 78.75 82 VAL A CA 1
ATOM 621 C C . VAL A 1 82 ? -13.425 -0.307 34.173 1.00 78.75 82 VAL A C 1
ATOM 623 O O . VAL A 1 82 ? -14.395 -0.037 34.875 1.00 78.75 82 VAL A O 1
ATOM 626 N N . ASP A 1 83 ? -12.626 0.640 33.680 1.00 67.56 83 ASP A N 1
ATOM 627 C CA . ASP A 1 83 ? -12.816 2.090 33.879 1.00 67.56 83 ASP A CA 1
ATOM 628 C C . ASP A 1 83 ? -12.849 2.551 35.338 1.00 67.56 83 ASP A C 1
ATOM 630 O O . ASP A 1 83 ? -13.418 3.591 35.665 1.00 67.56 83 ASP A O 1
ATOM 634 N N . GLY A 1 84 ? -12.225 1.778 36.229 1.00 73.56 84 GLY A N 1
ATOM 635 C CA . GLY A 1 84 ? -12.225 2.053 37.664 1.00 73.56 84 GLY A CA 1
ATOM 636 C C . GLY A 1 84 ? -13.559 1.756 38.350 1.00 73.56 84 GLY A C 1
ATOM 637 O O . GLY A 1 84 ? -13.676 2.012 39.547 1.00 73.56 84 GLY A O 1
ATOM 638 N N . PHE A 1 85 ? -14.544 1.199 37.636 1.00 81.44 85 PHE A N 1
ATOM 639 C CA . PHE A 1 85 ? -15.773 0.726 38.250 1.00 81.44 85 PHE A CA 1
ATOM 640 C C . PHE A 1 85 ? -15.510 -0.565 39.019 1.00 81.44 85 PHE A C 1
ATOM 642 O O . PHE A 1 85 ? -14.957 -1.533 38.494 1.00 81.44 85 PHE A O 1
ATOM 649 N N . THR A 1 86 ? -15.933 -0.586 40.274 1.00 85.56 86 THR A N 1
ATOM 650 C CA . THR A 1 86 ? -15.916 -1.773 41.118 1.00 85.56 86 THR A CA 1
ATOM 651 C C . THR A 1 86 ? -17.337 -2.085 41.540 1.00 85.56 86 THR A C 1
ATOM 653 O O . THR A 1 86 ? -18.110 -1.189 41.884 1.00 85.56 86 THR A O 1
ATOM 656 N N . LEU A 1 87 ? -17.692 -3.370 41.507 1.00 87.81 87 LEU A N 1
ATOM 657 C CA . LEU A 1 87 ? -18.995 -3.797 41.997 1.00 87.81 87 LEU A CA 1
ATOM 658 C C . LEU A 1 87 ? -19.209 -3.349 43.449 1.00 87.81 87 LEU A C 1
ATOM 660 O O . LEU A 1 87 ? -18.293 -3.498 44.268 1.00 87.81 87 LEU A O 1
ATOM 664 N N . PRO A 1 88 ? -20.411 -2.847 43.779 1.00 85.75 88 PRO A N 1
ATOM 665 C CA . PRO A 1 88 ? -20.754 -2.531 45.153 1.00 85.75 88 PRO A CA 1
ATOM 666 C C . PRO A 1 88 ? -20.803 -3.813 45.993 1.00 85.75 88 PRO A C 1
ATOM 668 O O . PRO A 1 88 ? -20.990 -4.913 45.478 1.00 85.75 88 PRO A O 1
ATOM 671 N N . GLU A 1 89 ? -20.665 -3.677 47.310 1.00 87.50 89 GLU A N 1
ATOM 672 C CA . GLU A 1 89 ? -20.825 -4.809 48.232 1.00 87.50 89 GLU A CA 1
ATOM 673 C C . GLU A 1 89 ? -22.255 -5.376 48.187 1.00 87.50 89 GLU A C 1
ATOM 675 O O . GLU A 1 89 ? -22.465 -6.594 48.218 1.00 87.50 89 GLU A O 1
ATOM 680 N N . PHE A 1 90 ? -23.228 -4.475 48.033 1.00 86.44 90 PHE A N 1
ATOM 681 C CA . PHE A 1 90 ? -24.647 -4.775 47.934 1.00 86.44 90 PHE A CA 1
ATOM 682 C C . PHE A 1 90 ? -25.227 -4.206 46.646 1.00 86.44 90 PHE A C 1
ATOM 684 O O . PHE A 1 90 ? -24.987 -3.050 46.300 1.00 86.44 90 PHE A O 1
ATOM 691 N N . PHE A 1 91 ? -26.063 -4.993 45.980 1.00 88.69 91 PHE A N 1
ATOM 692 C CA . PHE A 1 91 ? -26.907 -4.524 44.894 1.00 88.69 91 PHE A CA 1
ATOM 693 C C . PHE A 1 91 ? -28.361 -4.810 45.268 1.00 88.69 91 PHE A C 1
ATOM 695 O O . PHE A 1 91 ? -28.749 -5.968 45.399 1.00 88.69 91 PHE A O 1
ATOM 702 N N . ARG A 1 92 ? -29.140 -3.743 45.506 1.00 84.19 92 ARG A N 1
ATOM 703 C CA . ARG A 1 92 ? -30.541 -3.809 45.968 1.00 84.19 92 ARG A CA 1
ATOM 704 C C . ARG A 1 92 ? -30.731 -4.775 47.140 1.00 84.19 92 ARG A C 1
ATOM 706 O O . ARG A 1 92 ? -31.435 -5.770 47.026 1.00 84.19 92 ARG A O 1
ATOM 713 N N . GLU A 1 93 ? -30.039 -4.490 48.242 1.00 87.19 93 GLU A N 1
ATOM 714 C CA . GLU A 1 93 ? -30.099 -5.254 49.505 1.00 87.19 93 GLU A CA 1
ATOM 715 C C . GLU A 1 93 ? -29.522 -6.682 49.440 1.00 87.19 93 GLU A C 1
ATOM 717 O O . GLU A 1 93 ? -29.396 -7.338 50.470 1.00 87.19 93 GLU A O 1
ATOM 722 N N . ASN A 1 94 ? -29.084 -7.151 48.267 1.00 87.06 94 ASN A N 1
ATOM 723 C CA . ASN A 1 94 ? -28.481 -8.469 48.094 1.00 87.06 94 ASN A CA 1
ATOM 724 C C . ASN A 1 94 ? -26.952 -8.377 48.018 1.00 87.06 94 ASN A C 1
ATOM 726 O O . ASN A 1 94 ? -26.402 -7.530 47.310 1.00 87.06 94 ASN A O 1
ATOM 730 N N . HIS A 1 95 ? -26.254 -9.276 48.716 1.00 89.88 95 HIS A N 1
ATOM 731 C CA . HIS A 1 95 ? -24.793 -9.367 48.666 1.00 89.88 95 HIS A CA 1
ATOM 732 C C . HIS A 1 95 ? -24.313 -9.821 47.286 1.00 89.88 95 HIS A C 1
ATOM 734 O O . HIS A 1 95 ? -24.643 -10.919 46.826 1.00 89.88 95 HIS A O 1
ATOM 740 N N . VAL A 1 96 ? -23.479 -9.002 46.641 1.00 88.81 96 VAL A N 1
ATOM 741 C CA . VAL A 1 96 ? -22.984 -9.281 45.283 1.00 88.81 96 VAL A CA 1
ATOM 742 C C . VAL A 1 96 ? -22.142 -10.553 45.233 1.00 88.81 96 VAL A C 1
ATOM 744 O O . VAL A 1 96 ? -22.296 -11.357 44.317 1.00 88.81 96 VAL A O 1
ATOM 747 N N . SER A 1 97 ? -21.302 -10.790 46.241 1.00 86.75 97 SER A N 1
ATOM 748 C CA . SER A 1 97 ? -20.487 -12.007 46.338 1.00 86.75 97 SER A CA 1
ATOM 749 C C . SER A 1 97 ? -21.336 -13.281 46.367 1.00 86.75 97 SER A C 1
ATOM 751 O O . SER A 1 97 ? -21.012 -14.246 45.678 1.00 86.75 97 SER A O 1
ATOM 753 N N . THR A 1 98 ? -22.444 -13.275 47.111 1.00 86.25 98 THR A N 1
ATOM 754 C CA . THR A 1 98 ? -23.384 -14.399 47.182 1.00 86.25 98 THR A CA 1
ATOM 755 C C . THR A 1 98 ? -24.109 -14.606 45.856 1.00 86.25 98 THR A C 1
ATOM 757 O O . THR A 1 98 ? -24.224 -15.741 45.402 1.00 86.25 98 THR A O 1
ATOM 760 N N . MET A 1 99 ? -24.550 -13.528 45.198 1.00 88.50 99 MET A N 1
ATOM 761 C CA . MET A 1 99 ? -25.199 -13.612 43.884 1.00 88.50 99 MET A CA 1
ATOM 762 C C . MET A 1 99 ? -24.271 -14.212 42.824 1.00 88.50 99 MET A C 1
ATOM 764 O O . MET A 1 99 ? -24.670 -15.117 42.094 1.00 88.50 99 MET A O 1
ATOM 768 N N . LEU A 1 100 ? -23.015 -13.762 42.781 1.00 89.12 100 LEU A N 1
ATOM 769 C CA . LEU A 1 100 ? -22.009 -14.301 41.865 1.00 89.12 100 LEU A CA 1
ATOM 770 C C . LEU A 1 100 ? -21.696 -15.771 42.163 1.00 89.12 100 LEU A C 1
ATOM 772 O O . LEU A 1 100 ? -21.665 -16.586 41.242 1.00 89.12 100 LEU A O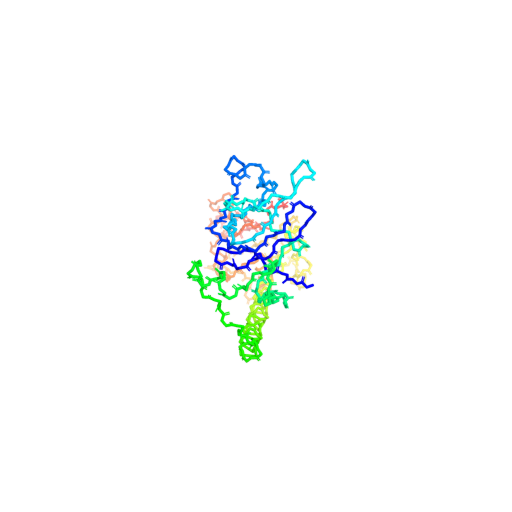 1
ATOM 776 N N . ALA A 1 101 ? -21.527 -16.129 43.439 1.00 85.75 101 ALA A N 1
ATOM 777 C CA . ALA A 1 101 ? -21.270 -17.507 43.845 1.00 85.75 101 ALA A CA 1
ATOM 778 C C . ALA A 1 101 ? -22.427 -18.449 43.469 1.00 85.75 101 ALA A C 1
ATOM 780 O O . ALA A 1 101 ? -22.180 -19.529 42.935 1.00 85.75 101 ALA A O 1
ATOM 781 N N . ASN A 1 102 ? -23.678 -18.024 43.677 1.00 85.69 102 ASN A N 1
ATOM 782 C CA . ASN A 1 102 ? -24.868 -18.794 43.300 1.00 85.69 102 ASN A CA 1
ATOM 783 C C . ASN A 1 102 ? -24.972 -19.005 41.783 1.00 85.69 102 ASN A C 1
ATOM 785 O O . ASN A 1 102 ? -25.468 -20.038 41.341 1.00 85.69 102 ASN A O 1
ATOM 789 N N . ALA A 1 103 ? -24.465 -18.060 40.991 1.00 82.19 103 ALA A N 1
ATOM 790 C CA . ALA A 1 103 ? -24.370 -18.174 39.539 1.00 82.19 103 ALA A CA 1
ATOM 791 C C . ALA A 1 103 ? -23.134 -18.960 39.059 1.00 82.19 103 ALA A C 1
ATOM 793 O O . ALA A 1 103 ? -22.894 -19.058 37.857 1.00 82.19 103 ALA A O 1
ATOM 794 N N . GLY A 1 104 ? -22.318 -19.498 39.975 1.00 81.50 104 GLY A N 1
ATOM 795 C CA . GLY A 1 104 ? -21.080 -20.205 39.643 1.00 81.50 104 GLY A CA 1
ATOM 796 C C . GLY A 1 104 ? -19.975 -19.298 39.093 1.00 81.50 104 GLY A C 1
ATOM 797 O O . GLY A 1 104 ? -19.025 -19.787 38.482 1.00 81.50 104 GLY A O 1
ATOM 798 N N . VAL A 1 105 ? -20.076 -17.983 39.300 1.00 81.25 105 VAL A N 1
ATOM 799 C CA . VAL A 1 105 ? -19.114 -17.003 38.794 1.00 81.25 105 VAL A CA 1
ATOM 800 C C . VAL A 1 105 ? -18.109 -16.641 39.869 1.00 81.25 105 VAL A C 1
ATOM 802 O O . VAL A 1 105 ? -18.437 -16.064 40.904 1.00 81.25 105 VAL A O 1
ATOM 805 N N . GLN A 1 106 ? -16.841 -16.933 39.593 1.00 71.12 106 GLN A N 1
ATOM 806 C CA . GLN A 1 106 ? -15.742 -16.411 40.390 1.00 71.12 106 GLN A CA 1
ATOM 807 C C . GLN A 1 106 ? -15.362 -15.028 39.873 1.00 71.12 106 GLN A C 1
ATOM 809 O O . GLN A 1 106 ? -14.966 -14.871 38.716 1.00 71.12 106 GLN A O 1
ATOM 814 N N . ARG A 1 107 ? -15.457 -14.023 40.750 1.00 67.00 107 ARG A N 1
ATOM 815 C CA . ARG A 1 107 ? -14.906 -12.697 40.477 1.00 67.00 107 ARG A CA 1
ATOM 816 C C . ARG A 1 107 ? -13.415 -12.870 40.205 1.00 67.00 107 ARG A C 1
ATOM 818 O O . ARG A 1 107 ? -12.691 -13.386 41.058 1.00 67.00 107 ARG A O 1
ATOM 825 N N . ARG A 1 108 ? -12.948 -12.455 39.026 1.00 58.47 108 ARG A N 1
ATOM 826 C CA . ARG A 1 108 ? -11.504 -12.354 38.800 1.00 58.47 108 ARG A CA 1
ATOM 827 C C . ARG A 1 108 ? -10.970 -11.375 39.847 1.00 58.47 108 ARG A C 1
ATOM 829 O O . ARG A 1 108 ? -11.593 -10.326 40.027 1.00 58.47 108 ARG A O 1
ATOM 836 N N . PRO A 1 109 ? -9.896 -11.706 40.584 1.00 48.97 109 PRO A N 1
ATOM 837 C CA . PRO A 1 109 ? -9.312 -10.744 41.503 1.00 48.97 109 PRO A CA 1
ATOM 838 C C . PRO A 1 109 ? -9.066 -9.452 40.729 1.00 48.97 109 PRO A C 1
ATOM 840 O O . PRO A 1 109 ? -8.670 -9.507 39.562 1.00 48.97 109 PRO A O 1
ATOM 843 N N . ILE A 1 110 ? -9.333 -8.310 41.369 1.00 48.59 110 ILE A N 1
ATOM 844 C CA . ILE A 1 110 ? -8.820 -7.032 40.888 1.00 48.59 110 ILE A CA 1
ATOM 845 C C . ILE A 1 110 ? -7.311 -7.248 40.862 1.00 48.59 110 ILE A C 1
ATOM 847 O O . ILE A 1 110 ? -6.653 -7.197 41.902 1.00 48.59 110 ILE A O 1
ATOM 851 N N . GLU A 1 111 ? -6.759 -7.575 39.695 1.00 40.25 111 GLU A N 1
ATOM 852 C CA . GLU A 1 111 ? -5.361 -7.301 39.461 1.00 40.25 111 GLU A CA 1
ATOM 853 C C . GLU A 1 111 ? -5.281 -5.799 39.684 1.00 40.25 111 GLU A C 1
ATOM 855 O O . GLU A 1 111 ? -5.771 -5.004 38.884 1.00 40.25 111 GLU A O 1
ATOM 860 N N . MET A 1 112 ? -4.751 -5.404 40.847 1.00 43.53 112 MET A N 1
ATOM 861 C CA . MET A 1 112 ? -4.073 -4.130 40.955 1.00 43.53 112 MET A CA 1
ATOM 862 C C . MET A 1 112 ? -3.000 -4.208 39.885 1.00 43.53 112 MET A C 1
ATOM 864 O O . MET A 1 112 ? -1.888 -4.681 40.111 1.00 43.53 112 MET A O 1
ATOM 868 N N . ASP A 1 113 ? -3.384 -3.778 38.693 1.00 42.50 113 ASP A N 1
ATOM 869 C CA . ASP A 1 113 ? -2.614 -3.801 37.466 1.00 42.50 113 ASP A CA 1
ATOM 870 C C . ASP A 1 113 ? -1.495 -2.750 37.550 1.00 42.50 113 ASP A C 1
ATOM 872 O O . ASP A 1 113 ? -1.082 -2.167 36.562 1.00 42.50 113 ASP A O 1
ATOM 876 N N . ALA A 1 114 ? -1.004 -2.458 38.756 1.00 40.19 114 ALA A N 1
ATOM 877 C CA . ALA A 1 114 ? 0.110 -1.573 39.035 1.00 40.19 114 ALA A CA 1
ATOM 878 C C . ALA A 1 114 ? 1.452 -2.271 38.766 1.00 40.19 114 ALA A C 1
ATOM 880 O O . ALA A 1 114 ? 2.424 -1.598 38.437 1.00 40.19 114 ALA A O 1
ATOM 881 N N . SER A 1 115 ? 1.525 -3.607 38.862 1.00 41.44 115 SER A N 1
ATOM 882 C CA . SER A 1 115 ? 2.767 -4.350 38.590 1.00 41.44 115 SER A CA 1
ATOM 883 C C . SER A 1 115 ? 2.861 -4.893 37.160 1.00 41.44 115 SER A C 1
ATOM 885 O O . SER A 1 115 ? 3.958 -4.947 36.610 1.00 41.44 115 SER A O 1
ATOM 887 N N . LYS A 1 116 ? 1.738 -5.223 36.507 1.00 42.50 116 LYS A N 1
ATOM 888 C CA . LYS A 1 116 ? 1.738 -5.724 35.120 1.00 42.50 116 LYS A CA 1
ATOM 889 C C . LYS A 1 116 ? 1.680 -4.622 34.062 1.00 42.50 116 LYS A C 1
ATOM 891 O O . LYS A 1 116 ? 2.210 -4.825 32.969 1.00 42.50 116 LYS A O 1
ATOM 896 N N . THR A 1 117 ? 1.160 -3.430 34.373 1.00 44.22 117 THR A N 1
ATOM 897 C CA . THR A 1 117 ? 1.273 -2.278 33.457 1.00 44.22 117 THR A CA 1
ATOM 898 C C . THR A 1 117 ? 2.701 -1.756 33.350 1.00 44.22 117 THR A C 1
ATOM 900 O O . THR A 1 117 ? 3.075 -1.326 32.265 1.00 44.22 117 THR A O 1
ATOM 903 N N . ALA A 1 118 ? 3.541 -1.868 34.384 1.00 43.91 118 ALA A N 1
ATOM 904 C CA . ALA A 1 118 ? 4.944 -1.460 34.294 1.00 43.91 118 ALA A CA 1
ATOM 905 C C . ALA A 1 118 ? 5.736 -2.346 33.313 1.00 43.91 118 ALA A C 1
ATOM 907 O O . ALA A 1 118 ? 6.427 -1.835 32.435 1.00 43.91 118 ALA A O 1
ATOM 908 N N . GLU A 1 119 ? 5.583 -3.671 33.377 1.00 43.81 119 GLU A N 1
ATOM 909 C CA . GLU A 1 119 ? 6.303 -4.593 32.486 1.00 43.81 119 GLU A CA 1
ATOM 910 C C . GLU A 1 119 ? 5.696 -4.659 31.070 1.00 43.81 119 GLU A C 1
ATOM 912 O O . GLU A 1 119 ? 6.434 -4.771 30.083 1.00 43.81 119 GLU A O 1
ATOM 917 N N . ALA A 1 120 ? 4.371 -4.513 30.934 1.00 45.38 120 ALA A N 1
ATOM 918 C CA . ALA A 1 120 ? 3.696 -4.455 29.636 1.00 45.38 120 ALA A CA 1
ATOM 919 C C . ALA A 1 120 ? 3.884 -3.104 28.924 1.00 45.38 120 ALA A C 1
ATOM 921 O O . ALA A 1 120 ? 4.113 -3.102 27.714 1.00 45.38 120 ALA A O 1
ATOM 922 N N . GLN A 1 121 ? 3.884 -1.967 29.639 1.00 46.59 121 GLN A N 1
ATOM 923 C CA . GLN A 1 121 ? 4.238 -0.665 29.055 1.00 46.59 121 GLN A CA 1
ATOM 924 C C . GLN A 1 121 ? 5.721 -0.593 28.701 1.00 46.59 121 GLN A C 1
ATOM 926 O O . GLN A 1 121 ? 6.054 0.018 27.689 1.00 46.59 121 GLN A O 1
ATOM 931 N N . GLN A 1 122 ? 6.615 -1.236 29.462 1.00 46.19 122 GLN A N 1
ATOM 932 C CA . GLN A 1 122 ? 8.038 -1.300 29.113 1.00 46.19 122 GLN A CA 1
ATOM 933 C C . GLN A 1 122 ? 8.273 -2.189 27.881 1.00 46.19 122 GLN A C 1
ATOM 935 O O . GLN A 1 122 ? 9.044 -1.814 26.996 1.00 46.19 122 GLN A O 1
ATOM 940 N N . ARG A 1 123 ? 7.551 -3.315 27.747 1.00 46.66 123 ARG A N 1
ATOM 941 C CA . ARG A 1 123 ? 7.563 -4.131 26.519 1.00 46.66 123 ARG A CA 1
ATOM 942 C C . ARG A 1 123 ? 6.929 -3.416 25.331 1.00 46.66 123 ARG A C 1
ATOM 944 O O . ARG A 1 123 ? 7.522 -3.445 24.261 1.00 46.66 123 ARG A O 1
ATOM 951 N N . GLN A 1 124 ? 5.790 -2.741 25.486 1.00 50.44 124 GLN A N 1
ATOM 952 C CA . GLN A 1 124 ? 5.185 -1.962 24.400 1.00 50.44 124 GLN A CA 1
ATOM 953 C C . GLN A 1 124 ? 6.038 -0.752 24.015 1.00 50.44 124 GLN A C 1
ATOM 955 O O . GLN A 1 124 ? 6.182 -0.506 22.826 1.00 50.44 124 GLN A O 1
ATOM 960 N N . ARG A 1 125 ? 6.679 -0.041 24.955 1.00 49.62 125 ARG A N 1
ATOM 961 C CA . ARG A 1 125 ? 7.657 1.010 24.618 1.00 49.62 125 ARG A CA 1
ATOM 962 C C . ARG A 1 125 ? 8.850 0.443 23.866 1.00 49.62 125 ARG A C 1
ATOM 964 O O . ARG A 1 125 ? 9.213 1.012 22.847 1.00 49.62 125 ARG A O 1
ATOM 971 N N . ASN A 1 126 ? 9.420 -0.678 24.305 1.00 52.47 126 ASN A N 1
ATOM 972 C CA . ASN A 1 126 ? 10.536 -1.304 23.595 1.00 52.47 126 ASN A CA 1
ATOM 973 C C . ASN A 1 126 ? 10.117 -1.811 22.209 1.00 52.47 126 ASN A C 1
ATOM 975 O O . ASN A 1 126 ? 10.853 -1.610 21.252 1.00 52.47 126 ASN A O 1
ATOM 979 N N . ILE A 1 127 ? 8.922 -2.390 22.064 1.00 56.22 127 ILE A N 1
ATOM 980 C CA . ILE A 1 127 ? 8.379 -2.818 20.768 1.00 56.22 127 ILE A CA 1
ATOM 981 C C . ILE A 1 127 ? 8.097 -1.611 19.870 1.00 56.22 127 ILE A C 1
ATOM 983 O O . ILE A 1 127 ? 8.462 -1.641 18.704 1.00 56.22 127 ILE A O 1
ATOM 987 N N . VAL A 1 128 ? 7.512 -0.528 20.387 1.00 58.97 128 VAL A N 1
ATOM 988 C CA . VAL A 1 128 ? 7.265 0.702 19.619 1.00 58.97 128 VAL A CA 1
ATOM 989 C C . VAL A 1 128 ? 8.581 1.363 19.220 1.00 58.97 128 VAL A C 1
ATOM 991 O O . VAL A 1 128 ? 8.706 1.776 18.077 1.00 58.97 128 VAL A O 1
ATOM 994 N N . ILE A 1 129 ? 9.587 1.410 20.097 1.00 63.91 129 ILE A N 1
ATOM 995 C CA . ILE A 1 129 ? 10.926 1.909 19.755 1.00 63.91 129 ILE A CA 1
ATOM 996 C C . ILE A 1 129 ? 11.556 1.029 18.675 1.00 63.91 129 ILE A C 1
ATOM 998 O O . ILE A 1 129 ? 12.075 1.563 17.705 1.00 63.91 129 ILE A O 1
ATOM 1002 N N . ILE A 1 130 ? 11.459 -0.298 18.781 1.00 69.81 130 ILE A N 1
ATOM 1003 C CA . ILE A 1 130 ? 11.954 -1.216 17.749 1.00 69.81 130 ILE A CA 1
ATOM 1004 C C . ILE A 1 130 ? 11.202 -1.001 16.432 1.00 69.81 130 ILE A C 1
ATOM 1006 O O . ILE A 1 130 ? 11.846 -0.885 15.400 1.00 69.81 130 ILE A O 1
ATOM 1010 N N . ILE A 1 131 ? 9.873 -0.878 16.442 1.00 70.56 131 ILE A N 1
ATOM 1011 C CA . ILE A 1 131 ? 9.069 -0.626 15.237 1.00 70.56 131 ILE A CA 1
ATOM 1012 C C . ILE A 1 131 ? 9.412 0.735 14.631 1.00 70.56 131 ILE A C 1
ATOM 1014 O O . ILE A 1 131 ? 9.558 0.825 13.420 1.00 70.56 131 ILE A O 1
ATOM 1018 N N . VAL A 1 132 ? 9.588 1.783 15.438 1.00 76.19 132 VAL A N 1
ATOM 1019 C CA . VAL A 1 132 ? 9.980 3.119 14.967 1.00 76.19 132 VAL A CA 1
ATOM 1020 C C . VAL A 1 132 ? 11.406 3.099 14.425 1.00 76.19 132 VAL A C 1
ATOM 1022 O O . VAL A 1 132 ? 11.640 3.651 13.360 1.00 76.19 132 VAL A O 1
ATOM 1025 N N . CYS A 1 133 ? 12.351 2.426 15.082 1.00 79.44 133 CYS A N 1
ATOM 1026 C CA . CYS A 1 133 ? 13.709 2.254 14.571 1.00 79.44 133 CYS A CA 1
ATOM 1027 C C . CYS A 1 133 ? 13.716 1.443 13.274 1.00 79.44 133 CYS A C 1
ATOM 1029 O O . CYS A 1 133 ? 14.370 1.850 12.325 1.00 79.44 133 CYS A O 1
ATOM 1031 N N . VAL A 1 134 ? 12.959 0.348 13.187 1.00 80.62 134 VAL A N 1
ATOM 1032 C CA . VAL A 1 134 ? 12.826 -0.453 11.963 1.00 80.62 134 VAL A CA 1
ATOM 1033 C C . VAL A 1 134 ? 12.129 0.348 10.867 1.00 80.62 134 VAL A C 1
ATOM 1035 O O . VAL A 1 134 ? 12.566 0.282 9.730 1.00 80.62 134 VAL A O 1
ATOM 1038 N N . ALA A 1 135 ? 11.114 1.153 11.179 1.00 78.38 135 ALA A N 1
ATOM 1039 C CA . ALA A 1 135 ? 10.439 2.017 10.216 1.00 78.38 135 ALA A CA 1
ATOM 1040 C C . ALA A 1 135 ? 11.334 3.173 9.756 1.00 78.38 135 ALA A C 1
ATOM 1042 O O . ALA A 1 135 ? 11.321 3.503 8.579 1.00 78.38 135 ALA A O 1
ATOM 1043 N N . LEU A 1 136 ? 12.142 3.761 10.642 1.00 83.50 136 LEU A N 1
ATOM 1044 C CA . LEU A 1 136 ? 13.125 4.790 10.299 1.00 83.50 136 LEU A CA 1
ATOM 1045 C C . LEU A 1 136 ? 14.280 4.210 9.490 1.00 83.50 136 LEU A C 1
ATOM 1047 O O . LEU A 1 136 ? 14.702 4.837 8.530 1.00 83.50 136 LEU A O 1
ATOM 1051 N N . ILE A 1 137 ? 14.762 3.013 9.829 1.00 84.44 137 ILE A N 1
ATOM 1052 C CA . ILE A 1 137 ? 15.781 2.299 9.057 1.00 84.44 137 ILE A CA 1
ATOM 1053 C C . ILE A 1 137 ? 15.199 1.882 7.708 1.00 84.44 137 ILE A C 1
ATOM 1055 O O . ILE A 1 137 ? 15.840 2.105 6.696 1.00 84.44 137 ILE A O 1
ATOM 1059 N N . ALA A 1 138 ? 13.976 1.358 7.649 1.00 82.06 138 ALA A N 1
ATOM 1060 C CA . ALA A 1 138 ? 13.306 1.013 6.400 1.00 82.06 138 ALA A CA 1
ATOM 1061 C C . ALA A 1 138 ? 13.014 2.256 5.555 1.00 82.06 138 ALA A C 1
ATOM 1063 O O . ALA A 1 138 ? 13.201 2.212 4.348 1.00 82.06 138 ALA A O 1
ATOM 1064 N N . ALA A 1 139 ? 12.622 3.376 6.164 1.00 78.25 139 ALA A N 1
ATOM 1065 C CA . ALA A 1 139 ? 12.451 4.650 5.478 1.00 78.25 139 ALA A CA 1
ATOM 1066 C C . ALA A 1 139 ? 13.795 5.213 5.014 1.00 78.25 139 ALA A C 1
ATOM 1068 O O . ALA A 1 139 ? 13.867 5.710 3.904 1.00 78.25 139 ALA A O 1
ATOM 1069 N N . ALA A 1 140 ? 14.865 5.105 5.801 1.00 79.00 140 ALA A N 1
ATOM 1070 C CA . ALA A 1 140 ? 16.205 5.530 5.413 1.00 79.00 140 ALA A CA 1
ATOM 1071 C C . ALA A 1 140 ? 16.774 4.641 4.303 1.00 79.00 140 ALA A C 1
ATOM 1073 O O . ALA A 1 140 ? 17.316 5.170 3.346 1.00 79.00 140 ALA A O 1
ATOM 1074 N N . ILE A 1 141 ? 16.582 3.321 4.374 1.00 81.38 141 ILE A N 1
ATOM 1075 C CA . ILE A 1 141 ? 16.917 2.367 3.311 1.00 81.38 141 ILE A CA 1
ATOM 1076 C C . ILE A 1 141 ? 16.066 2.654 2.082 1.00 81.38 141 ILE A C 1
ATOM 1078 O O . ILE A 1 141 ? 16.598 2.648 0.990 1.00 81.38 141 ILE A O 1
ATOM 1082 N N . TRP A 1 142 ? 14.774 2.948 2.223 1.00 71.38 142 TRP A N 1
ATOM 1083 C CA . TRP A 1 142 ? 13.905 3.284 1.097 1.00 71.38 142 TRP A CA 1
ATOM 1084 C C . TRP A 1 142 ? 14.256 4.640 0.487 1.00 71.38 142 TRP A C 1
ATOM 1086 O O . TRP A 1 142 ? 14.260 4.767 -0.728 1.00 71.38 142 TRP A O 1
ATOM 1096 N N . ILE A 1 143 ? 14.596 5.647 1.294 1.00 74.12 143 ILE A N 1
ATOM 1097 C CA . ILE A 1 143 ? 15.077 6.958 0.840 1.00 74.12 143 ILE A CA 1
ATOM 1098 C C . ILE A 1 143 ? 16.436 6.804 0.168 1.00 74.12 143 ILE A C 1
ATOM 1100 O O . ILE A 1 143 ? 16.628 7.394 -0.886 1.00 74.12 143 ILE A O 1
ATOM 1104 N N . TRP A 1 144 ? 17.343 6.007 0.734 1.00 68.69 144 TRP A N 1
ATOM 1105 C CA . TRP A 1 144 ? 18.660 5.727 0.172 1.00 68.69 144 TRP A CA 1
ATOM 1106 C C . TRP A 1 144 ? 18.535 4.926 -1.121 1.00 68.69 144 TRP A C 1
ATOM 1108 O O . TRP A 1 144 ? 19.035 5.368 -2.138 1.00 68.69 144 TRP A O 1
ATOM 1118 N N . PHE A 1 145 ? 17.748 3.852 -1.148 1.00 63.75 145 PHE A N 1
ATOM 1119 C CA . PHE A 1 145 ? 17.408 3.091 -2.351 1.00 63.75 145 PHE A CA 1
ATOM 1120 C C . PHE A 1 145 ? 16.747 3.984 -3.400 1.00 63.75 145 PHE A C 1
ATOM 1122 O O . PHE A 1 145 ? 17.088 3.923 -4.572 1.00 63.75 145 PHE A O 1
ATOM 1129 N N . ARG A 1 146 ? 15.848 4.885 -2.993 1.00 53.69 146 ARG A N 1
ATOM 1130 C CA . ARG A 1 146 ? 15.218 5.853 -3.893 1.00 53.69 146 ARG A CA 1
ATOM 1131 C C . ARG A 1 146 ? 16.180 6.950 -4.339 1.00 53.69 146 ARG A C 1
ATOM 1133 O O . ARG A 1 146 ? 15.967 7.470 -5.419 1.00 53.69 146 ARG A O 1
ATOM 1140 N N . GLN A 1 147 ? 17.187 7.333 -3.553 1.00 55.56 147 GLN A N 1
ATOM 1141 C CA . GLN A 1 147 ? 18.224 8.307 -3.924 1.00 55.56 147 GLN A CA 1
ATOM 1142 C C . GLN A 1 147 ? 19.273 7.683 -4.848 1.00 55.56 147 GLN A C 1
ATOM 1144 O O . GLN A 1 147 ? 19.601 8.286 -5.863 1.00 55.56 147 GLN A O 1
ATOM 1149 N N . GLU A 1 148 ? 19.726 6.471 -4.543 1.00 50.88 148 GLU A N 1
ATOM 1150 C CA . GLU A 1 148 ? 20.627 5.647 -5.355 1.00 50.88 148 GLU A CA 1
ATOM 1151 C C . GLU A 1 148 ? 19.941 5.216 -6.666 1.00 50.88 148 GLU A C 1
ATOM 1153 O O . GLU A 1 148 ? 20.584 5.082 -7.702 1.00 50.88 148 GLU A O 1
ATOM 1158 N N . HIS A 1 149 ? 18.612 5.044 -6.653 1.00 49.22 149 HIS A N 1
ATOM 1159 C CA . HIS A 1 149 ? 17.775 4.785 -7.831 1.00 49.22 149 HIS A CA 1
ATOM 1160 C C . HIS A 1 149 ? 16.918 5.988 -8.231 1.00 49.22 149 HIS A C 1
ATOM 1162 O O . HIS A 1 149 ? 15.886 5.820 -8.887 1.00 49.22 149 HIS A O 1
ATOM 1168 N N . ARG A 1 150 ? 17.337 7.222 -7.902 1.00 44.19 150 ARG A N 1
ATOM 1169 C CA . ARG A 1 150 ? 16.845 8.401 -8.626 1.00 44.19 150 ARG A CA 1
ATOM 1170 C C . ARG A 1 150 ? 17.443 8.313 -10.018 1.00 44.19 150 ARG A C 1
ATOM 1172 O O . ARG A 1 150 ? 18.432 8.959 -10.346 1.00 44.19 150 ARG A O 1
ATOM 1179 N N . THR A 1 151 ? 16.807 7.521 -10.863 1.00 50.59 151 THR A N 1
ATOM 1180 C CA . THR A 1 151 ? 16.803 7.819 -12.275 1.00 50.59 151 THR A CA 1
ATOM 1181 C C . THR A 1 151 ? 16.285 9.249 -12.374 1.00 50.59 151 THR A C 1
ATOM 1183 O O . THR A 1 151 ? 15.135 9.518 -12.024 1.00 50.59 151 THR A O 1
ATOM 1186 N N . GLU A 1 152 ? 17.124 10.181 -12.823 1.00 55.34 152 GLU A N 1
ATOM 1187 C CA . GLU A 1 152 ? 16.747 11.547 -13.222 1.00 55.34 152 GLU A CA 1
ATOM 1188 C C . GLU A 1 152 ? 15.800 11.538 -14.443 1.00 55.34 152 GLU A C 1
ATOM 1190 O O . GLU A 1 152 ? 15.729 12.488 -15.213 1.00 55.34 152 GLU A O 1
ATOM 1195 N N . VAL A 1 153 ? 15.074 10.440 -14.640 1.00 58.88 153 VAL A N 1
ATOM 1196 C CA . VAL A 1 153 ? 14.001 10.270 -15.595 1.00 58.88 153 VAL A CA 1
ATOM 1197 C C . VAL A 1 153 ? 12.872 11.174 -15.122 1.00 58.88 153 VAL A C 1
ATOM 1199 O O . VAL A 1 153 ? 12.177 10.872 -14.152 1.00 58.88 153 VAL A O 1
ATOM 1202 N N . ASN A 1 154 ? 12.705 12.312 -15.785 1.00 65.56 154 ASN A N 1
ATOM 1203 C CA . ASN A 1 154 ? 11.506 13.122 -15.654 1.00 65.56 154 ASN A CA 1
ATOM 1204 C C . ASN A 1 154 ? 10.514 12.677 -16.741 1.00 65.56 154 ASN A C 1
ATOM 1206 O O . ASN A 1 154 ? 10.640 13.122 -17.883 1.00 65.56 154 ASN A O 1
ATOM 1210 N N . PRO A 1 155 ? 9.534 11.809 -16.426 1.00 67.62 155 PRO A N 1
ATOM 1211 C CA . PRO A 1 155 ? 8.616 11.274 -17.428 1.00 67.62 155 PRO A CA 1
ATOM 1212 C C . PRO A 1 155 ? 7.635 12.330 -17.953 1.00 67.62 155 PRO A C 1
ATOM 1214 O O . PRO A 1 155 ? 6.922 12.056 -18.912 1.00 67.62 155 PRO A O 1
ATOM 1217 N N . SER A 1 156 ? 7.593 13.519 -17.340 1.00 78.25 156 SER A N 1
ATOM 1218 C CA . SER A 1 156 ? 6.667 14.605 -17.672 1.00 78.25 156 SER A CA 1
ATOM 1219 C C . SER A 1 156 ? 7.189 15.558 -18.752 1.00 78.25 156 SER A C 1
ATOM 1221 O O . SER A 1 156 ? 6.522 16.547 -19.046 1.00 78.25 156 SER A O 1
ATOM 1223 N N . ILE A 1 157 ? 8.376 15.305 -19.312 1.00 83.38 157 ILE A N 1
ATOM 1224 C CA . ILE A 1 157 ? 8.962 16.095 -20.405 1.00 83.38 157 ILE A CA 1
ATOM 1225 C C . ILE A 1 157 ? 9.515 15.180 -21.514 1.00 83.38 157 ILE A C 1
ATOM 1227 O O . ILE A 1 157 ? 9.838 14.016 -21.239 1.00 83.38 157 ILE A O 1
ATOM 1231 N N . PRO A 1 158 ? 9.662 15.682 -22.758 1.00 90.88 158 PRO A N 1
ATOM 1232 C CA . PRO A 1 158 ? 10.367 14.968 -23.820 1.00 90.88 158 PRO A CA 1
ATOM 1233 C C . PRO A 1 158 ? 11.797 14.598 -23.409 1.00 90.88 158 PRO A C 1
ATOM 1235 O O . PRO A 1 158 ? 12.474 15.356 -22.702 1.00 90.88 158 PRO A O 1
ATOM 1238 N N . LEU A 1 159 ? 12.284 13.445 -23.883 1.00 91.00 159 LEU A N 1
ATOM 1239 C CA . LEU A 1 159 ? 13.619 12.959 -23.522 1.00 91.00 159 LEU A CA 1
ATOM 1240 C C . LEU A 1 159 ? 14.711 13.922 -24.002 1.00 91.00 159 LEU A C 1
ATOM 1242 O O . LEU A 1 159 ? 15.666 14.175 -23.268 1.00 91.00 159 LEU A O 1
ATOM 1246 N N . SER A 1 160 ? 14.534 14.512 -25.187 1.00 92.00 160 SER A N 1
ATOM 1247 C CA . SER A 1 160 ? 15.429 15.538 -25.732 1.00 92.00 160 SER A CA 1
ATOM 1248 C C . SER A 1 160 ? 15.635 16.708 -24.765 1.00 92.00 160 SER A C 1
ATOM 1250 O O . SER A 1 160 ? 16.765 17.144 -24.544 1.00 92.00 160 SER A O 1
ATOM 1252 N N . GLN A 1 161 ? 14.557 17.178 -24.130 1.00 90.94 161 GLN A N 1
ATOM 1253 C CA . GLN A 1 161 ? 14.587 18.288 -23.182 1.00 90.94 161 GLN A CA 1
ATOM 1254 C C . GLN A 1 161 ? 15.265 17.893 -21.866 1.00 90.94 161 GLN A C 1
ATOM 1256 O O . GLN A 1 161 ? 16.068 18.664 -21.335 1.00 90.94 161 GLN A O 1
ATOM 1261 N N . SER A 1 162 ? 14.977 16.693 -21.350 1.00 88.94 162 SER A N 1
ATOM 1262 C CA . SER A 1 162 ? 15.645 16.172 -20.148 1.00 88.94 162 SER A CA 1
ATOM 1263 C C . SER A 1 162 ? 17.149 16.032 -20.378 1.00 88.94 162 SER A C 1
ATOM 1265 O O . SER A 1 162 ? 17.960 16.503 -19.579 1.00 88.94 162 SER A O 1
ATOM 1267 N N . TYR A 1 163 ? 17.526 15.464 -21.524 1.00 89.88 163 TYR A N 1
ATOM 1268 C CA . TYR A 1 163 ? 18.915 15.261 -21.908 1.00 89.88 163 TYR A CA 1
ATOM 1269 C C . TYR A 1 163 ? 19.652 16.586 -22.134 1.00 89.88 163 TYR A C 1
ATOM 1271 O O . TYR A 1 163 ? 20.731 16.778 -21.582 1.00 89.88 163 TYR A O 1
ATOM 1279 N N . ALA A 1 164 ? 19.058 17.551 -22.840 1.00 89.75 164 ALA A N 1
ATOM 1280 C CA . ALA A 1 164 ? 19.657 18.876 -23.017 1.00 89.75 164 ALA A CA 1
ATOM 1281 C C . ALA A 1 164 ? 19.896 19.590 -21.675 1.00 89.75 164 ALA A C 1
ATOM 1283 O O . ALA A 1 164 ? 20.939 20.212 -21.474 1.00 89.75 164 ALA A O 1
ATOM 1284 N N . ARG A 1 165 ? 18.959 19.462 -20.727 1.00 88.88 165 ARG A N 1
ATOM 1285 C CA . ARG A 1 165 ? 19.064 20.089 -19.404 1.00 88.88 165 ARG A CA 1
ATOM 1286 C C . ARG A 1 165 ? 20.137 19.447 -18.525 1.00 88.88 165 ARG A C 1
ATOM 1288 O O . ARG A 1 165 ? 20.892 20.164 -17.875 1.00 88.88 165 ARG A O 1
ATOM 1295 N N . ASN A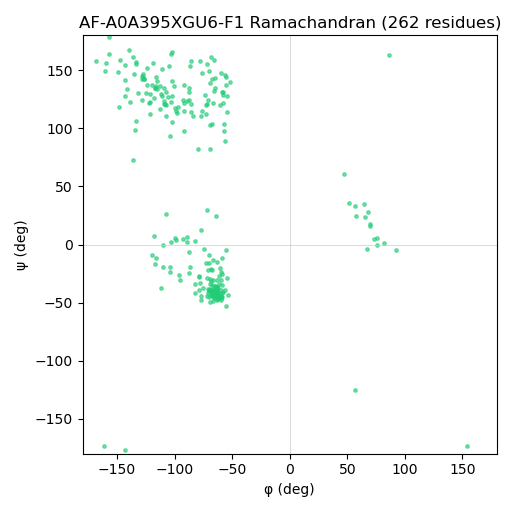 1 166 ? 20.190 18.118 -18.486 1.00 88.88 166 ASN A N 1
ATOM 1296 C CA . ASN A 1 166 ? 21.013 17.381 -17.520 1.00 88.88 166 ASN A CA 1
ATOM 1297 C C . ASN A 1 166 ? 22.378 16.964 -18.095 1.00 88.88 166 ASN A C 1
ATOM 1299 O O . ASN A 1 166 ? 23.358 16.830 -17.360 1.00 88.88 166 ASN A O 1
ATOM 1303 N N . CYS A 1 167 ? 22.462 16.812 -19.416 1.00 88.88 167 CYS A N 1
ATOM 1304 C CA . CYS A 1 167 ? 23.636 16.341 -20.148 1.00 88.88 167 CYS A CA 1
ATOM 1305 C C . CYS A 1 167 ? 24.200 17.387 -21.124 1.00 88.88 167 CYS A C 1
ATOM 1307 O O . CYS A 1 167 ? 25.137 17.082 -21.856 1.00 88.88 167 CYS A O 1
ATOM 1309 N N . GLY A 1 168 ? 23.699 18.630 -21.104 1.00 85.94 168 GLY A N 1
ATOM 1310 C CA . GLY A 1 168 ? 24.045 19.678 -22.075 1.00 85.94 168 GLY A CA 1
ATOM 1311 C C . GLY A 1 168 ? 25.539 19.972 -22.238 1.00 85.94 168 GLY A C 1
ATOM 1312 O O . GLY A 1 168 ? 25.985 20.304 -23.327 1.00 85.94 168 GLY A O 1
ATOM 1313 N N . LYS A 1 169 ? 26.342 19.767 -21.188 1.00 87.94 169 LYS A N 1
ATOM 1314 C CA . LYS A 1 169 ? 27.807 19.939 -21.233 1.00 87.94 169 LYS A CA 1
ATOM 1315 C C . LYS A 1 169 ? 28.542 18.923 -22.120 1.00 87.94 169 LYS A C 1
ATOM 1317 O O . LYS A 1 169 ? 29.730 19.096 -22.360 1.00 87.94 169 LYS A O 1
ATOM 1322 N N . TYR A 1 170 ? 27.865 17.853 -22.533 1.00 84.81 170 TYR A N 1
ATOM 1323 C CA . TYR A 1 170 ? 28.399 16.820 -23.420 1.00 84.81 170 TYR A CA 1
ATOM 1324 C C . TYR A 1 170 ? 27.885 16.954 -24.856 1.00 84.81 170 TYR A C 1
ATOM 1326 O O . TYR A 1 170 ? 28.196 16.098 -25.673 1.00 84.81 170 TYR A O 1
ATOM 1334 N N . ILE A 1 171 ? 27.080 17.983 -25.146 1.00 85.25 171 ILE A N 1
ATOM 1335 C CA . ILE A 1 171 ? 26.513 18.217 -26.473 1.00 85.25 171 ILE A CA 1
ATOM 1336 C C . ILE A 1 171 ? 27.457 19.130 -27.258 1.00 85.25 171 ILE A C 1
ATOM 1338 O O . ILE A 1 171 ? 27.736 20.258 -26.855 1.00 85.25 171 ILE A O 1
ATOM 1342 N N . SER A 1 172 ? 27.917 18.627 -28.394 1.00 80.69 172 SER A N 1
ATOM 1343 C CA . SER A 1 172 ? 28.717 19.307 -29.412 1.00 80.69 172 SER A CA 1
ATOM 1344 C C . SER A 1 172 ? 28.237 18.890 -30.805 1.00 80.69 172 SER A C 1
ATOM 1346 O O . SER A 1 172 ? 27.498 17.912 -30.940 1.00 80.69 172 SER A O 1
ATOM 1348 N N . ASP A 1 173 ? 28.677 19.596 -31.846 1.00 74.25 173 ASP A N 1
ATOM 1349 C CA . ASP A 1 173 ? 28.297 19.280 -33.231 1.00 74.25 173 ASP A CA 1
ATOM 1350 C C . ASP A 1 173 ? 28.725 17.859 -33.652 1.00 74.25 173 ASP A C 1
ATOM 1352 O O . ASP A 1 173 ? 27.998 17.184 -34.383 1.00 74.25 173 ASP A O 1
ATOM 1356 N N . ASP A 1 174 ? 29.832 17.360 -33.093 1.00 72.06 174 ASP A N 1
ATOM 1357 C CA . ASP A 1 174 ? 30.373 16.014 -33.339 1.00 72.06 174 ASP A CA 1
ATOM 1358 C C . ASP A 1 174 ? 29.816 14.939 -32.382 1.00 72.06 174 ASP A C 1
ATOM 1360 O O . ASP A 1 174 ? 30.273 13.793 -32.362 1.00 72.06 174 ASP A O 1
ATOM 1364 N N . SER A 1 175 ? 28.838 15.286 -31.539 1.00 76.75 175 SER A N 1
ATOM 1365 C CA . SER A 1 175 ? 28.299 14.354 -30.549 1.00 76.75 175 SER A CA 1
ATOM 1366 C C . SER A 1 175 ? 27.476 13.243 -31.191 1.00 76.75 175 SER A C 1
ATOM 1368 O O . SER A 1 175 ? 26.457 13.480 -31.843 1.00 76.75 175 SER A O 1
ATOM 1370 N N . ARG A 1 176 ? 27.867 11.997 -30.908 1.00 81.06 176 ARG A N 1
ATOM 1371 C CA . ARG A 1 176 ? 27.126 10.800 -31.334 1.00 81.06 176 ARG A CA 1
ATOM 1372 C C . ARG A 1 176 ? 25.803 10.602 -30.603 1.00 81.06 176 ARG A C 1
ATOM 1374 O O . ARG A 1 176 ? 24.931 9.928 -31.136 1.00 81.06 176 ARG A O 1
ATOM 1381 N N . ILE A 1 177 ? 25.659 11.192 -29.415 1.00 88.56 177 ILE A N 1
ATOM 1382 C CA . ILE A 1 177 ? 24.419 11.230 -28.633 1.00 88.56 177 ILE A CA 1
ATOM 1383 C C . ILE A 1 177 ? 23.950 12.676 -28.592 1.00 88.56 177 ILE A C 1
ATOM 1385 O O . ILE A 1 177 ? 24.645 13.538 -28.054 1.00 88.56 177 ILE A O 1
ATOM 1389 N N . ARG A 1 178 ? 22.783 12.958 -29.168 1.00 89.25 178 ARG A N 1
ATOM 1390 C CA . ARG A 1 178 ? 22.281 14.332 -29.264 1.00 89.25 178 ARG A CA 1
ATOM 1391 C C . ARG A 1 178 ? 20.758 14.398 -29.236 1.00 89.25 178 ARG A C 1
ATOM 1393 O O . ARG A 1 178 ? 20.102 13.470 -29.707 1.00 89.25 178 ARG A O 1
ATOM 1400 N N . PRO A 1 179 ? 20.176 15.477 -28.695 1.00 91.69 179 PRO A N 1
ATOM 1401 C CA . PRO A 1 179 ? 18.740 15.695 -28.772 1.00 91.69 179 PRO A CA 1
ATOM 1402 C C . PRO A 1 179 ? 18.321 16.007 -30.216 1.00 91.69 179 PRO A C 1
ATOM 1404 O O . PRO A 1 179 ? 18.985 16.779 -30.907 1.00 91.69 179 PRO A O 1
ATOM 1407 N N . TYR A 1 180 ? 17.201 15.441 -30.658 1.00 89.19 180 TYR A N 1
ATOM 1408 C CA . TYR A 1 180 ? 16.586 15.733 -31.953 1.00 89.19 180 TYR A CA 1
ATOM 1409 C C . TYR A 1 180 ? 15.063 15.601 -31.845 1.00 89.19 180 TYR A C 1
ATOM 1411 O O . TYR A 1 180 ? 14.547 14.535 -31.511 1.00 89.19 180 TYR A O 1
ATOM 1419 N N . GLY A 1 181 ? 14.326 16.688 -32.089 1.00 89.62 181 GLY A N 1
ATOM 1420 C CA . GLY A 1 181 ? 12.879 16.718 -31.845 1.00 89.62 181 GLY A CA 1
ATOM 1421 C C . GLY A 1 181 ? 12.542 16.375 -30.386 1.00 89.62 181 GLY A C 1
ATOM 1422 O O . GLY A 1 181 ? 13.092 16.983 -29.465 1.00 89.62 181 GLY A O 1
ATOM 1423 N N . ASN A 1 182 ? 11.676 15.378 -30.172 1.00 90.44 182 ASN A N 1
ATOM 1424 C CA . ASN A 1 182 ? 11.331 14.833 -28.847 1.00 90.44 182 ASN A CA 1
ATOM 1425 C C . ASN A 1 182 ? 12.279 13.707 -28.378 1.00 90.44 182 ASN A C 1
ATOM 1427 O O . ASN A 1 182 ? 12.198 13.259 -27.228 1.00 90.44 182 ASN A O 1
ATOM 1431 N N . ALA A 1 183 ? 13.196 13.276 -29.248 1.00 91.69 183 ALA A N 1
ATOM 1432 C CA . ALA A 1 183 ? 14.061 12.120 -29.067 1.00 91.69 183 ALA A CA 1
ATOM 1433 C C . ALA A 1 183 ? 15.490 12.489 -28.651 1.00 91.69 183 ALA A C 1
ATOM 1435 O O . ALA A 1 183 ? 15.958 13.619 -28.813 1.00 91.69 183 ALA A O 1
ATOM 1436 N N . VAL A 1 184 ? 16.228 11.488 -28.185 1.00 92.69 184 VAL A N 1
ATOM 1437 C CA . VAL A 1 184 ? 17.693 11.508 -28.202 1.00 92.69 184 VAL A CA 1
ATOM 1438 C C . VAL A 1 184 ? 18.155 10.509 -29.250 1.00 92.69 184 VAL A C 1
ATOM 1440 O O . VAL A 1 184 ? 17.815 9.330 -29.178 1.00 92.69 184 VAL A O 1
ATOM 1443 N N . THR A 1 185 ? 18.902 10.994 -30.237 1.00 91.31 185 THR A N 1
ATOM 1444 C CA . THR A 1 185 ? 19.468 10.176 -31.309 1.00 91.31 185 THR A CA 1
ATOM 1445 C C . THR A 1 185 ? 20.857 9.695 -30.935 1.00 91.31 185 THR A C 1
ATOM 1447 O O . THR A 1 185 ? 21.658 10.488 -30.430 1.00 91.31 185 THR A O 1
ATOM 1450 N N . LEU A 1 186 ? 21.140 8.429 -31.225 1.00 90.62 186 LEU A N 1
ATOM 1451 C CA . LEU A 1 186 ? 22.431 7.781 -31.056 1.00 90.62 186 LEU A CA 1
ATOM 1452 C C . LEU A 1 186 ? 22.896 7.245 -32.405 1.00 90.62 186 LEU A C 1
ATOM 1454 O O . LEU A 1 186 ? 22.198 6.441 -33.015 1.00 90.62 186 LEU A O 1
ATOM 1458 N N . ASN A 1 187 ? 24.074 7.673 -32.847 1.00 85.56 187 ASN A N 1
ATOM 1459 C CA . ASN A 1 187 ? 24.681 7.203 -34.089 1.00 85.56 187 ASN A CA 1
ATOM 1460 C C . ASN A 1 187 ? 25.909 6.348 -33.779 1.00 85.56 187 ASN A C 1
ATOM 1462 O O . ASN A 1 187 ? 26.801 6.771 -33.042 1.00 85.56 187 ASN A O 1
ATOM 1466 N N . LEU A 1 188 ? 25.961 5.151 -34.350 1.00 79.44 188 LEU A N 1
ATOM 1467 C CA . LEU A 1 188 ? 27.116 4.265 -34.327 1.00 79.44 188 LEU A CA 1
ATOM 1468 C C . LEU A 1 188 ? 27.731 4.261 -35.728 1.00 79.44 188 LEU A C 1
ATOM 1470 O O . LEU A 1 188 ? 27.125 3.744 -36.663 1.00 79.44 188 LEU A O 1
ATOM 1474 N N . ASP A 1 189 ? 28.922 4.849 -35.868 1.00 70.88 189 ASP A N 1
ATOM 1475 C CA . ASP A 1 189 ? 29.636 4.861 -37.150 1.00 70.88 189 ASP A CA 1
ATOM 1476 C C . ASP A 1 189 ? 30.317 3.516 -37.435 1.00 70.88 189 ASP A C 1
ATOM 1478 O O . ASP A 1 189 ? 30.678 2.761 -36.527 1.00 70.88 189 ASP A O 1
ATOM 1482 N N . SER A 1 190 ? 30.574 3.276 -38.720 1.00 61.16 190 SER A N 1
ATOM 1483 C CA . SER A 1 190 ? 31.218 2.079 -39.246 1.00 61.16 190 SER A CA 1
ATOM 1484 C C . SER A 1 190 ? 32.640 1.863 -38.710 1.00 61.16 190 SER A C 1
ATOM 1486 O O . SER A 1 190 ? 33.557 2.649 -38.958 1.00 61.16 190 SER A O 1
ATOM 1488 N N . GLY A 1 191 ? 32.845 0.730 -38.049 1.00 51.28 191 GLY A N 1
ATOM 1489 C CA . GLY A 1 191 ? 34.136 0.163 -37.673 1.00 51.28 191 GLY A CA 1
ATOM 1490 C C . GLY A 1 191 ? 33.903 -1.268 -37.201 1.00 51.28 191 GLY A C 1
ATOM 1491 O O . GLY A 1 191 ? 32.791 -1.600 -36.808 1.00 51.28 191 GLY A O 1
ATOM 1492 N N . ARG A 1 192 ? 34.918 -2.146 -37.213 1.00 41.59 192 ARG A N 1
ATOM 1493 C CA . ARG A 1 192 ? 34.789 -3.569 -36.793 1.00 41.59 192 ARG A CA 1
ATOM 1494 C C . ARG A 1 192 ? 34.230 -3.778 -35.376 1.00 41.59 192 ARG A C 1
ATOM 1496 O O . ARG A 1 192 ? 34.011 -4.916 -34.973 1.00 41.59 192 ARG A O 1
ATOM 1503 N N . TYR A 1 193 ? 34.008 -2.694 -34.647 1.00 50.19 193 TYR A N 1
ATOM 1504 C CA . TYR A 1 193 ? 33.345 -2.670 -33.372 1.00 50.19 193 TYR A CA 1
ATOM 1505 C C . TYR A 1 193 ? 32.401 -1.467 -33.296 1.00 50.19 193 TYR A C 1
ATOM 1507 O O . TYR A 1 193 ? 32.826 -0.321 -33.448 1.00 50.19 193 TYR A O 1
ATOM 1515 N N . LEU A 1 194 ? 31.125 -1.748 -33.049 1.00 54.19 194 LEU A N 1
ATOM 1516 C CA . LEU A 1 194 ? 30.123 -0.753 -32.699 1.00 54.19 194 LEU A CA 1
ATOM 1517 C C . LEU A 1 194 ? 30.458 -0.250 -31.292 1.00 54.19 194 LEU A C 1
ATOM 1519 O O . LEU A 1 194 ? 30.241 -0.957 -30.312 1.00 54.19 194 LEU A O 1
ATOM 1523 N N . TYR A 1 195 ? 31.047 0.935 -31.194 1.00 58.69 195 TYR A N 1
ATOM 1524 C CA . TYR A 1 195 ? 31.329 1.598 -29.923 1.00 58.69 195 TYR A CA 1
ATOM 1525 C C . TYR A 1 195 ? 30.782 3.026 -29.973 1.00 58.69 195 TYR A C 1
ATOM 1527 O O . TYR A 1 195 ? 30.874 3.695 -31.012 1.00 58.69 195 TYR A O 1
ATOM 1535 N N . LEU A 1 196 ? 30.239 3.519 -28.854 1.00 61.16 196 LEU A N 1
ATOM 1536 C CA . LEU A 1 196 ? 30.145 4.966 -28.657 1.00 61.16 196 LEU A CA 1
ATOM 1537 C C . LEU A 1 196 ? 31.581 5.501 -28.479 1.00 61.16 196 LEU A C 1
ATOM 1539 O O . LEU A 1 196 ? 32.511 4.712 -28.283 1.00 61.16 196 LEU A O 1
ATOM 1543 N N . PRO A 1 197 ? 31.825 6.809 -28.656 1.00 57.66 197 PRO A N 1
ATOM 1544 C CA . PRO A 1 197 ? 33.183 7.332 -28.699 1.00 57.66 197 PRO A CA 1
ATOM 1545 C C . PRO A 1 197 ? 33.963 6.911 -27.448 1.00 57.66 197 PRO A C 1
ATOM 1547 O O . PRO A 1 197 ? 33.506 7.105 -26.325 1.00 57.66 197 PRO A O 1
ATOM 1550 N N . ASN A 1 198 ? 35.142 6.323 -27.662 1.00 62.03 198 ASN A N 1
ATOM 1551 C CA . ASN A 1 198 ? 36.017 5.808 -26.603 1.00 62.03 198 ASN A CA 1
ATOM 1552 C C . ASN A 1 198 ? 36.797 6.929 -25.884 1.00 62.03 198 ASN A C 1
ATOM 1554 O O . ASN A 1 198 ? 37.772 6.661 -25.183 1.00 62.03 198 ASN A O 1
ATOM 1558 N N . ASP A 1 199 ? 36.416 8.188 -26.108 1.00 71.50 199 ASP A N 1
ATOM 1559 C CA . ASP A 1 199 ? 36.954 9.334 -25.395 1.00 71.50 199 ASP A CA 1
ATOM 1560 C C . ASP A 1 199 ? 36.187 9.560 -24.081 1.00 71.50 199 ASP A C 1
ATOM 1562 O O . ASP A 1 199 ? 35.046 9.127 -23.886 1.00 71.50 199 ASP A O 1
ATOM 1566 N N . ASP A 1 200 ? 36.828 10.248 -23.134 1.00 77.81 200 ASP A N 1
ATOM 1567 C CA . ASP A 1 200 ? 36.237 10.503 -21.814 1.00 77.81 200 ASP A CA 1
ATOM 1568 C C . ASP A 1 200 ? 34.904 11.267 -21.903 1.00 77.81 200 ASP A C 1
ATOM 1570 O O . ASP A 1 200 ? 34.063 11.172 -21.005 1.00 77.81 200 ASP A O 1
ATOM 1574 N N . ILE A 1 201 ? 34.704 12.038 -22.976 1.00 79.00 201 ILE A N 1
ATOM 1575 C CA . ILE A 1 201 ? 33.496 12.831 -23.209 1.00 79.00 201 ILE A CA 1
ATOM 1576 C C . ILE A 1 201 ? 32.352 11.937 -23.692 1.00 79.00 201 ILE A C 1
ATOM 1578 O O . ILE A 1 201 ? 31.266 12.013 -23.119 1.00 79.00 201 ILE A O 1
ATOM 1582 N N . GLY A 1 202 ? 32.582 11.061 -24.671 1.00 77.12 202 GLY A N 1
ATOM 1583 C CA . GLY A 1 202 ? 31.605 10.104 -25.185 1.00 77.12 202 GLY A CA 1
ATOM 1584 C C . GLY A 1 202 ? 31.132 9.130 -24.116 1.00 77.12 202 GLY A C 1
ATOM 1585 O O . GLY A 1 202 ? 29.923 8.967 -23.930 1.00 77.12 202 GLY A O 1
ATOM 1586 N N . LYS A 1 203 ? 32.058 8.591 -23.315 1.00 82.25 203 LYS A N 1
ATOM 1587 C CA . LYS A 1 203 ? 31.710 7.722 -22.183 1.00 82.25 203 LYS A CA 1
ATOM 1588 C C . LYS A 1 203 ? 30.819 8.436 -21.165 1.00 82.25 203 LYS A C 1
ATOM 1590 O O . LYS A 1 203 ? 29.773 7.920 -20.775 1.00 82.25 203 LYS A O 1
ATOM 1595 N N . ARG A 1 204 ? 31.183 9.658 -20.763 1.00 86.00 204 ARG A N 1
ATOM 1596 C CA . ARG A 1 204 ? 30.380 10.453 -19.816 1.00 86.00 204 ARG A CA 1
ATOM 1597 C C . ARG A 1 204 ? 29.045 10.907 -20.411 1.00 86.00 204 ARG A C 1
ATOM 1599 O O . ARG A 1 204 ? 28.064 11.036 -19.678 1.00 86.00 204 ARG A O 1
ATOM 1606 N N . SER A 1 205 ? 29.003 11.142 -21.721 1.00 87.62 205 SER A N 1
ATOM 1607 C CA . SER A 1 205 ? 27.785 11.450 -22.471 1.00 87.62 205 SER A CA 1
ATOM 1608 C C . SER A 1 205 ? 26.810 10.273 -22.432 1.00 87.62 205 SER A C 1
ATOM 1610 O O . SER A 1 205 ? 25.642 10.459 -22.079 1.00 87.62 205 SER A O 1
ATOM 1612 N N . TYR A 1 206 ? 27.307 9.056 -22.680 1.00 88.69 206 TYR A N 1
ATOM 1613 C CA . TYR A 1 206 ? 26.532 7.826 -22.553 1.00 88.69 206 TYR A CA 1
ATOM 1614 C C . TYR A 1 206 ? 26.080 7.576 -21.112 1.00 88.69 206 TYR A C 1
ATOM 1616 O O . TYR A 1 206 ? 24.900 7.349 -20.879 1.00 88.69 206 TYR A O 1
ATOM 1624 N N . GLU A 1 207 ? 26.969 7.681 -20.123 1.00 88.94 207 GLU A N 1
ATOM 1625 C CA . GLU A 1 207 ? 26.607 7.518 -18.707 1.00 88.94 207 GLU A CA 1
ATOM 1626 C C . GLU A 1 207 ? 25.531 8.523 -18.268 1.00 88.94 207 GLU A C 1
ATOM 1628 O O . GLU A 1 207 ? 24.672 8.220 -17.437 1.00 88.94 207 GLU A O 1
ATOM 1633 N N . CYS A 1 208 ? 25.558 9.742 -18.811 1.00 89.25 208 CYS A N 1
ATOM 1634 C CA . CYS A 1 208 ? 24.507 10.720 -18.576 1.00 89.25 208 CYS A CA 1
ATOM 1635 C C . CYS A 1 208 ? 23.196 10.297 -19.248 1.00 89.25 208 CYS A C 1
ATOM 1637 O O . CYS A 1 208 ? 22.170 10.237 -18.574 1.00 89.25 208 CYS A O 1
ATOM 1639 N N . PHE A 1 209 ? 23.241 9.933 -20.532 1.00 91.44 209 PHE A N 1
ATOM 1640 C CA . PHE A 1 209 ? 22.095 9.431 -21.289 1.00 91.44 209 PHE A CA 1
ATOM 1641 C C . PHE A 1 209 ? 21.436 8.215 -20.622 1.00 91.44 209 PHE A C 1
ATOM 1643 O O . PHE A 1 209 ? 20.243 8.251 -20.334 1.00 91.44 209 PHE A O 1
ATOM 1650 N N . ALA A 1 210 ? 22.211 7.180 -20.297 1.00 91.12 210 ALA A N 1
ATOM 1651 C CA . ALA A 1 210 ? 21.738 5.958 -19.661 1.00 91.12 210 ALA A CA 1
ATOM 1652 C C . ALA A 1 210 ? 21.015 6.256 -18.338 1.00 91.12 210 ALA A C 1
ATOM 1654 O O . ALA A 1 210 ? 19.952 5.697 -18.073 1.00 91.12 210 ALA A O 1
ATOM 1655 N N . ARG A 1 211 ? 21.508 7.219 -17.544 1.00 89.38 211 ARG A N 1
ATOM 1656 C CA . ARG A 1 211 ? 20.810 7.689 -16.334 1.00 89.38 211 ARG A CA 1
ATOM 1657 C C . ARG A 1 211 ? 19.486 8.398 -16.634 1.00 89.38 211 ARG A C 1
ATOM 1659 O O . ARG A 1 211 ? 18.541 8.217 -15.867 1.00 89.38 211 ARG A O 1
ATOM 1666 N N . GLN A 1 212 ? 19.391 9.153 -17.734 1.00 88.56 212 GLN A N 1
ATOM 1667 C CA . GLN A 1 212 ? 18.149 9.828 -18.153 1.00 88.56 212 GLN A CA 1
ATOM 1668 C C . GLN A 1 212 ? 17.046 8.863 -18.588 1.00 88.56 212 GLN A C 1
ATOM 1670 O O . GLN A 1 212 ? 15.883 9.253 -18.566 1.00 88.56 212 GLN A O 1
ATOM 1675 N N . ILE A 1 213 ? 17.399 7.636 -18.977 1.00 90.06 213 ILE A N 1
ATOM 1676 C CA . ILE A 1 213 ? 16.442 6.589 -19.364 1.00 90.06 213 ILE A CA 1
ATOM 1677 C C . ILE A 1 213 ? 16.354 5.442 -18.348 1.00 90.06 213 ILE A C 1
ATOM 1679 O O . ILE A 1 213 ? 15.576 4.513 -18.542 1.00 90.06 213 ILE A O 1
ATOM 1683 N N . GLY A 1 214 ? 17.130 5.495 -17.260 1.00 87.81 214 GLY A N 1
ATOM 1684 C CA . GLY A 1 214 ? 17.180 4.445 -16.241 1.00 87.81 214 GLY A CA 1
ATOM 1685 C C . GLY A 1 214 ? 17.798 3.126 -16.713 1.00 87.81 214 GLY A C 1
ATOM 1686 O O . GLY A 1 214 ? 17.435 2.066 -16.212 1.00 87.81 214 GLY A O 1
ATOM 1687 N N . TYR A 1 215 ? 18.708 3.174 -17.685 1.00 89.12 215 TYR A N 1
ATOM 1688 C CA . TYR A 1 215 ? 19.351 1.995 -18.255 1.00 89.12 215 TYR A CA 1
ATOM 1689 C C . TYR A 1 215 ? 20.600 1.590 -17.461 1.00 89.12 215 TYR A C 1
ATOM 1691 O O . TYR A 1 215 ? 21.519 2.388 -17.282 1.00 89.12 215 TYR A O 1
ATOM 1699 N N . THR A 1 216 ? 20.649 0.338 -16.994 1.00 87.50 216 THR A N 1
ATOM 1700 C CA . THR A 1 216 ? 21.676 -0.143 -16.046 1.00 87.50 216 THR A CA 1
ATOM 1701 C C . THR A 1 216 ? 22.536 -1.295 -16.564 1.00 87.50 216 THR A C 1
ATOM 1703 O O . THR A 1 216 ? 23.539 -1.626 -15.937 1.00 87.50 216 THR A O 1
ATOM 1706 N N . LYS A 1 217 ? 22.202 -1.895 -17.716 1.00 88.50 217 LYS A N 1
ATOM 1707 C CA . LYS A 1 217 ? 22.902 -3.085 -18.245 1.00 88.50 217 LYS A CA 1
ATOM 1708 C C . LYS A 1 217 ? 24.289 -2.790 -18.839 1.00 88.50 217 LYS A C 1
ATOM 1710 O O . LYS A 1 217 ? 25.004 -3.708 -19.226 1.00 88.50 217 LYS A O 1
ATOM 1715 N N . GLY A 1 218 ? 24.683 -1.518 -18.893 1.00 86.94 218 GLY A N 1
ATOM 1716 C CA . GLY A 1 218 ? 25.974 -1.080 -19.421 1.00 86.94 218 GLY A CA 1
ATOM 1717 C C . GLY A 1 218 ? 25.980 -0.859 -20.935 1.00 86.94 218 GLY A C 1
ATOM 1718 O O . GLY A 1 218 ? 25.089 -1.286 -21.660 1.00 86.94 218 GLY A O 1
ATOM 1719 N N . GLU A 1 219 ? 26.993 -0.136 -21.405 1.00 86.56 219 GLU A N 1
ATOM 1720 C CA . GLU A 1 219 ? 27.099 0.359 -22.786 1.00 86.56 219 GLU A CA 1
ATOM 1721 C C . GLU A 1 219 ? 27.088 -0.741 -23.846 1.00 86.56 219 GLU A C 1
ATOM 1723 O O . GLU A 1 219 ? 26.360 -0.654 -24.828 1.00 86.56 219 GLU A O 1
ATOM 1728 N N . GLN A 1 220 ? 27.848 -1.812 -23.621 1.00 86.25 220 GLN A N 1
ATOM 1729 C CA . GLN A 1 220 ? 27.956 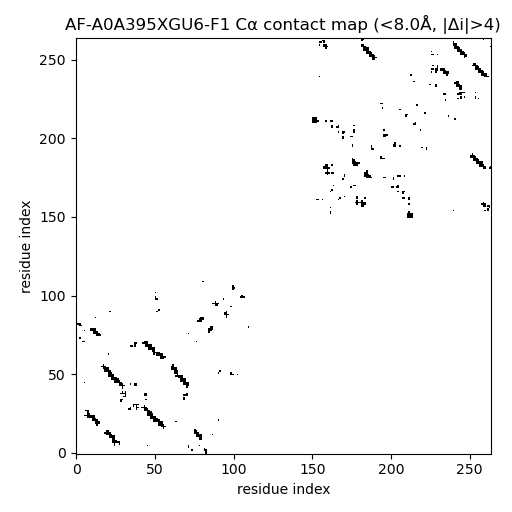-2.915 -24.577 1.00 86.25 220 GLN A CA 1
ATOM 1730 C C . GLN A 1 220 ? 26.618 -3.624 -24.794 1.00 86.25 220 GLN A C 1
ATOM 1732 O O . GLN A 1 220 ? 26.283 -3.984 -25.921 1.00 86.25 220 GLN A O 1
ATOM 1737 N N . GLU A 1 221 ? 25.831 -3.788 -23.729 1.00 89.25 221 GLU A N 1
ATOM 1738 C CA . GLU A 1 221 ? 24.500 -4.376 -23.851 1.00 89.25 221 GLU A CA 1
ATOM 1739 C C . GLU A 1 221 ? 23.546 -3.412 -24.562 1.00 89.25 221 GLU A C 1
ATOM 1741 O O . GLU A 1 221 ? 22.771 -3.843 -25.405 1.00 89.25 221 GLU A O 1
ATOM 1746 N N . PHE A 1 222 ? 23.640 -2.102 -24.296 1.00 90.50 222 PHE A N 1
ATOM 1747 C CA . PHE A 1 222 ? 22.840 -1.104 -25.018 1.00 90.50 222 PHE A CA 1
ATOM 1748 C C . PHE A 1 222 ? 23.109 -1.136 -26.526 1.00 90.50 222 PHE A C 1
ATOM 1750 O O . PHE A 1 222 ? 22.180 -1.150 -27.324 1.00 90.50 222 PHE A O 1
ATOM 1757 N N . ILE A 1 223 ? 24.379 -1.219 -26.924 1.00 88.06 223 ILE A N 1
ATOM 1758 C CA . ILE A 1 223 ? 24.773 -1.319 -28.333 1.00 88.06 223 ILE A CA 1
ATOM 1759 C C . ILE A 1 223 ? 24.230 -2.604 -28.968 1.00 88.06 223 ILE A C 1
ATOM 1761 O O . ILE A 1 223 ? 23.739 -2.577 -30.095 1.00 88.06 223 ILE A O 1
ATOM 1765 N N . ARG A 1 224 ? 24.266 -3.732 -28.250 1.00 87.19 224 ARG A N 1
ATOM 1766 C CA . ARG A 1 224 ? 23.642 -4.975 -28.720 1.00 87.19 224 ARG A CA 1
ATOM 1767 C C . ARG A 1 224 ? 22.136 -4.795 -28.937 1.00 87.19 224 ARG A C 1
ATOM 1769 O O . ARG A 1 224 ? 21.626 -5.231 -29.965 1.00 87.19 224 ARG A O 1
ATOM 1776 N N . GLU A 1 225 ? 21.439 -4.157 -28.000 1.00 90.50 225 GLU A N 1
ATOM 1777 C CA . GLU A 1 225 ? 20.006 -3.868 -28.118 1.00 90.50 225 GLU A CA 1
ATOM 1778 C C . GLU A 1 225 ? 19.704 -2.911 -29.288 1.00 90.50 225 GLU A C 1
ATOM 1780 O O . GLU A 1 225 ? 18.723 -3.127 -29.994 1.00 90.50 225 GLU A O 1
ATOM 1785 N N . MET A 1 226 ? 20.569 -1.925 -29.568 1.00 89.38 226 MET A N 1
ATOM 1786 C CA . MET A 1 226 ? 20.465 -1.056 -30.755 1.00 89.38 226 MET A CA 1
ATOM 1787 C C . MET A 1 226 ? 20.528 -1.855 -32.061 1.00 89.38 226 MET A C 1
ATOM 1789 O O . MET A 1 226 ? 19.711 -1.645 -32.951 1.00 89.38 226 MET A O 1
ATOM 1793 N N . VAL A 1 227 ? 21.471 -2.796 -32.173 1.00 86.69 227 VAL A N 1
ATOM 1794 C CA . VAL A 1 227 ? 21.599 -3.657 -33.363 1.00 86.69 227 VAL A CA 1
ATOM 1795 C C . VAL A 1 227 ? 20.397 -4.579 -33.511 1.00 86.69 227 VAL A C 1
ATOM 1797 O O . VAL A 1 227 ? 19.911 -4.778 -34.613 1.00 86.69 227 VAL A O 1
ATOM 1800 N N . LEU A 1 228 ? 19.897 -5.151 -32.415 1.00 86.88 228 LEU A N 1
ATOM 1801 C CA . LEU A 1 228 ? 18.696 -5.988 -32.464 1.00 86.88 228 LEU A CA 1
ATOM 1802 C C . LEU A 1 228 ? 17.465 -5.185 -32.896 1.00 86.88 228 LEU A C 1
ATOM 1804 O O . LEU A 1 228 ? 16.612 -5.702 -33.615 1.00 86.88 228 LEU A O 1
ATOM 1808 N N . ALA A 1 229 ? 17.387 -3.924 -32.478 1.00 90.06 229 ALA A N 1
ATOM 1809 C CA . ALA A 1 229 ? 16.278 -3.042 -32.790 1.00 90.06 229 ALA A CA 1
ATOM 1810 C C . ALA A 1 229 ? 16.220 -2.605 -34.262 1.00 90.06 229 ALA A C 1
ATOM 1812 O O . ALA A 1 229 ? 15.161 -2.157 -34.677 1.00 90.06 229 ALA A O 1
ATOM 1813 N N . THR A 1 230 ? 17.278 -2.762 -35.072 1.00 89.06 230 THR A N 1
ATOM 1814 C CA . THR A 1 230 ? 17.203 -2.462 -36.522 1.00 89.06 230 THR A CA 1
ATOM 1815 C C . THR A 1 230 ? 16.318 -3.445 -37.287 1.00 89.06 230 THR A C 1
ATOM 1817 O O . THR A 1 230 ? 15.832 -3.130 -38.368 1.00 89.06 230 THR A O 1
ATOM 1820 N N . ALA A 1 231 ? 16.094 -4.638 -36.728 1.00 86.81 231 ALA A N 1
ATOM 1821 C CA . ALA A 1 231 ? 15.204 -5.653 -37.286 1.00 86.81 231 ALA A CA 1
ATOM 1822 C C . ALA A 1 231 ? 13.766 -5.561 -36.736 1.00 86.81 231 ALA A C 1
ATOM 1824 O O . ALA A 1 231 ? 12.949 -6.439 -37.018 1.00 86.81 231 ALA A O 1
ATOM 1825 N N . LEU A 1 232 ? 13.462 -4.548 -35.918 1.00 87.44 232 LEU A N 1
ATOM 1826 C CA . LEU A 1 232 ? 12.178 -4.359 -35.244 1.00 87.44 232 LEU A CA 1
ATOM 1827 C C . LEU A 1 232 ? 11.593 -2.984 -35.590 1.00 87.44 232 LEU A C 1
ATOM 1829 O O . LEU A 1 232 ? 12.335 -2.030 -35.790 1.00 87.44 232 LEU A O 1
ATOM 1833 N N . ASP A 1 233 ? 10.263 -2.851 -35.567 1.00 83.38 233 ASP A N 1
ATOM 1834 C CA . ASP A 1 233 ? 9.610 -1.536 -35.710 1.00 83.38 233 ASP A CA 1
ATOM 1835 C C . ASP A 1 233 ? 9.959 -0.605 -34.534 1.00 83.38 233 ASP A C 1
ATOM 1837 O O . ASP A 1 233 ? 10.129 0.603 -34.692 1.00 83.38 233 ASP A O 1
ATOM 1841 N N . TYR A 1 234 ? 10.054 -1.177 -33.329 1.00 87.81 234 TYR A N 1
ATOM 1842 C CA . TYR A 1 234 ? 10.545 -0.518 -32.123 1.00 87.81 234 TYR A CA 1
ATOM 1843 C C . TYR A 1 234 ? 10.987 -1.551 -31.076 1.00 87.81 234 TYR A C 1
ATOM 1845 O O . TYR A 1 234 ? 10.503 -2.684 -31.031 1.00 87.81 234 TYR A O 1
ATOM 1853 N N . TYR A 1 235 ? 11.871 -1.129 -30.178 1.00 92.56 235 TYR A N 1
ATOM 1854 C CA . TYR A 1 235 ? 12.354 -1.879 -29.026 1.00 92.56 235 TYR A CA 1
ATOM 1855 C C . TYR A 1 235 ? 11.986 -1.153 -27.730 1.00 92.56 235 TYR A C 1
ATOM 1857 O O . TYR A 1 235 ? 12.287 0.029 -27.554 1.00 92.56 235 TYR A O 1
ATOM 1865 N N . LEU A 1 236 ? 11.324 -1.846 -26.805 1.00 91.38 236 LEU A N 1
ATOM 1866 C CA . LEU A 1 236 ? 10.946 -1.275 -25.514 1.00 91.38 236 LEU A CA 1
ATOM 1867 C C . LEU A 1 236 ? 12.121 -1.387 -24.535 1.00 91.38 236 LEU A C 1
ATOM 1869 O O . LEU A 1 236 ? 12.444 -2.481 -24.081 1.00 91.38 236 LEU A O 1
ATOM 1873 N N . ILE A 1 237 ? 12.733 -0.255 -24.182 1.00 89.75 237 ILE A N 1
ATOM 1874 C CA . ILE A 1 237 ? 13.829 -0.219 -23.201 1.00 89.75 237 ILE A CA 1
ATOM 1875 C C . ILE A 1 237 ? 13.274 -0.477 -21.794 1.00 89.75 237 ILE A C 1
ATOM 1877 O O . ILE A 1 237 ? 13.852 -1.227 -21.008 1.00 89.75 237 ILE A O 1
ATOM 1881 N N . ASN A 1 238 ? 12.156 0.172 -21.467 1.00 87.19 238 ASN A N 1
ATOM 1882 C CA . ASN A 1 238 ? 11.393 -0.012 -20.234 1.00 87.19 238 ASN A CA 1
ATOM 1883 C C . ASN A 1 238 ? 9.969 0.539 -20.412 1.00 87.19 238 ASN A C 1
ATOM 1885 O O . ASN A 1 238 ? 9.605 0.998 -21.491 1.00 87.19 238 ASN A O 1
ATOM 1889 N N . ASP A 1 239 ? 9.174 0.568 -19.341 1.00 86.12 239 ASP A N 1
ATOM 1890 C CA . ASP A 1 239 ? 7.788 1.054 -19.372 1.00 86.12 239 ASP A CA 1
ATOM 1891 C C . ASP A 1 239 ? 7.622 2.515 -19.833 1.00 86.12 239 ASP A C 1
ATOM 1893 O O . ASP A 1 239 ? 6.499 2.947 -20.076 1.00 86.12 239 ASP A O 1
ATOM 1897 N N . THR A 1 240 ? 8.696 3.301 -19.940 1.00 87.06 240 THR A N 1
ATOM 1898 C CA . THR A 1 240 ? 8.653 4.727 -20.307 1.00 87.06 240 THR A CA 1
ATOM 1899 C C . THR A 1 240 ? 9.275 5.005 -21.673 1.00 87.06 240 THR A C 1
ATOM 1901 O O . THR A 1 240 ? 8.764 5.847 -22.412 1.00 87.06 240 THR A O 1
ATOM 1904 N N . PHE A 1 241 ? 10.356 4.309 -22.025 1.00 91.62 241 PHE A N 1
ATOM 1905 C CA . PHE A 1 241 ? 11.155 4.619 -23.206 1.00 91.62 241 PHE A CA 1
ATOM 1906 C C . PHE A 1 241 ? 11.130 3.498 -24.233 1.00 91.62 241 PHE A C 1
ATOM 1908 O O . PHE A 1 241 ? 11.304 2.322 -23.906 1.00 91.62 241 PHE A O 1
ATOM 1915 N N . LEU A 1 242 ? 10.979 3.895 -25.491 1.00 93.44 242 LEU A N 1
ATOM 1916 C CA . LEU A 1 242 ? 11.160 3.025 -26.643 1.00 93.44 242 LEU A CA 1
ATOM 1917 C C . LEU A 1 242 ? 12.289 3.557 -27.519 1.00 93.44 242 LEU A C 1
ATOM 1919 O O . LEU A 1 242 ? 12.614 4.746 -27.492 1.00 93.44 242 LEU A O 1
ATOM 1923 N N . MET A 1 243 ? 12.869 2.656 -28.291 1.00 94.62 243 MET A N 1
ATOM 1924 C CA . MET A 1 243 ? 13.948 2.904 -29.226 1.00 94.62 243 MET A CA 1
ATOM 1925 C C . MET A 1 243 ? 13.534 2.408 -30.604 1.00 94.62 243 MET A C 1
ATOM 1927 O O . MET A 1 243 ? 13.096 1.271 -30.732 1.00 94.62 243 MET A O 1
ATOM 1931 N N . ALA A 1 244 ? 13.687 3.240 -31.623 1.00 93.19 244 ALA A N 1
ATOM 1932 C CA . ALA A 1 244 ? 13.553 2.838 -33.019 1.00 93.19 244 ALA A CA 1
ATOM 1933 C C . ALA A 1 244 ? 14.910 3.013 -33.694 1.00 93.19 244 ALA A C 1
ATOM 1935 O O . ALA A 1 244 ? 15.560 4.038 -33.479 1.00 93.19 244 ALA A O 1
ATOM 1936 N N . CYS A 1 245 ? 15.347 2.020 -34.462 1.00 92.31 245 CYS A N 1
ATOM 1937 C CA . CYS A 1 245 ? 16.666 2.018 -35.079 1.00 92.31 245 CYS A CA 1
ATOM 1938 C C . CYS A 1 245 ? 16.576 1.751 -36.576 1.00 92.31 245 CYS A C 1
ATOM 1940 O O . CYS A 1 245 ? 15.770 0.946 -37.026 1.00 92.31 245 CYS A O 1
ATOM 1942 N N . GLU A 1 246 ? 17.464 2.388 -37.322 1.00 89.44 246 GLU A N 1
ATOM 1943 C CA . GLU A 1 246 ? 17.683 2.172 -38.742 1.00 89.44 246 GLU A CA 1
ATOM 1944 C C . GLU A 1 246 ? 19.146 1.764 -38.942 1.00 89.44 246 GLU A C 1
ATOM 1946 O O . GLU A 1 246 ? 20.065 2.391 -38.402 1.00 89.44 246 GLU A O 1
ATOM 1951 N N . GLY A 1 247 ? 19.356 0.666 -39.665 1.00 83.31 247 GLY A N 1
ATOM 1952 C CA . GLY A 1 247 ? 20.679 0.196 -40.062 1.00 83.31 247 GLY A CA 1
ATOM 1953 C C . GLY A 1 247 ? 20.961 0.550 -41.518 1.00 83.31 247 GLY A C 1
ATOM 1954 O O . GLY A 1 247 ? 20.079 0.425 -42.362 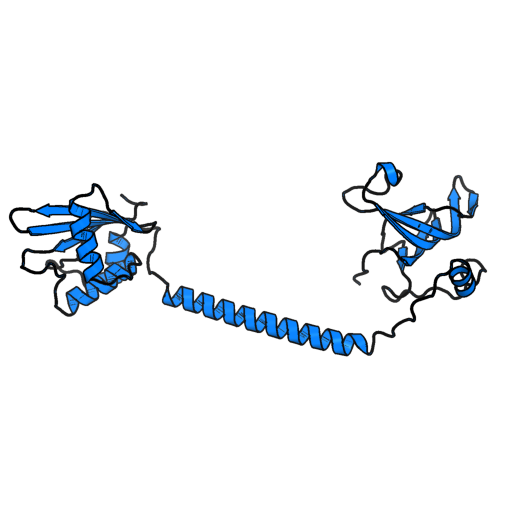1.00 83.31 247 GLY A O 1
ATOM 1955 N N . ASP A 1 248 ? 22.193 0.952 -41.818 1.00 79.31 248 ASP A N 1
ATOM 1956 C CA . ASP A 1 248 ? 22.684 1.084 -43.189 1.00 79.31 248 ASP A CA 1
ATOM 1957 C C . ASP A 1 248 ? 23.579 -0.114 -43.524 1.00 79.31 248 ASP A C 1
ATOM 1959 O O . ASP A 1 248 ? 24.729 -0.190 -43.087 1.00 79.31 248 ASP A O 1
ATOM 1963 N N . ASP A 1 249 ? 23.059 -1.039 -44.333 1.00 68.44 249 ASP A N 1
ATOM 1964 C CA . ASP A 1 249 ? 23.752 -2.267 -44.745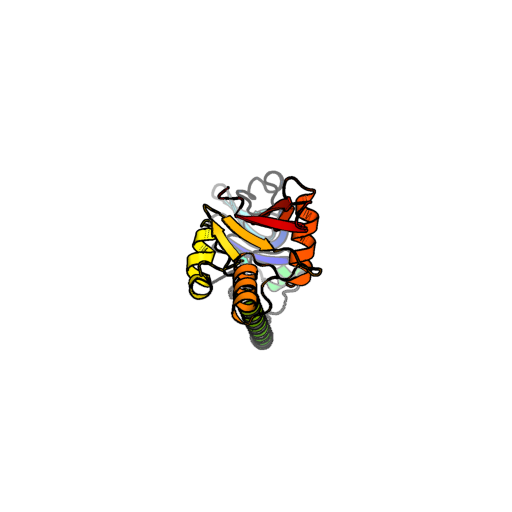 1.00 68.44 249 ASP A CA 1
ATOM 1965 C C . ASP A 1 249 ? 25.073 -2.005 -45.490 1.00 68.44 249 ASP A C 1
ATOM 1967 O O . ASP A 1 249 ? 25.954 -2.867 -45.520 1.00 68.44 249 ASP A O 1
ATOM 1971 N N . SER A 1 250 ? 25.232 -0.828 -46.105 1.00 68.19 250 SER A N 1
ATOM 1972 C CA . SER A 1 250 ? 26.405 -0.498 -46.920 1.00 68.19 250 SER A CA 1
ATOM 1973 C C . SER A 1 250 ? 27.599 -0.025 -46.089 1.00 68.19 250 SER A C 1
ATOM 1975 O O . SER A 1 250 ? 28.750 -0.316 -46.427 1.00 68.19 250 SER A O 1
ATOM 1977 N N . SER A 1 251 ? 27.330 0.671 -44.984 1.00 71.31 251 SER A N 1
ATOM 1978 C CA . SER A 1 251 ? 28.345 1.179 -44.061 1.00 71.31 251 SER A CA 1
ATOM 1979 C C . SER A 1 251 ? 28.434 0.355 -42.773 1.00 71.31 251 SER A C 1
ATOM 1981 O O . SER A 1 251 ? 29.454 0.392 -42.089 1.00 71.31 251 SER A O 1
ATOM 1983 N N . GLY A 1 252 ? 27.408 -0.426 -42.432 1.00 71.81 252 GLY A N 1
ATOM 1984 C CA . GLY A 1 252 ? 27.277 -1.058 -41.119 1.00 71.81 252 GLY A CA 1
ATOM 1985 C C . GLY A 1 252 ? 26.996 -0.049 -40.001 1.00 71.81 252 GLY A C 1
ATOM 1986 O O . GLY A 1 252 ? 27.205 -0.369 -38.829 1.00 71.81 252 GLY A O 1
ATOM 1987 N N . ALA A 1 253 ? 26.579 1.173 -40.350 1.00 81.06 253 ALA A N 1
ATOM 1988 C CA . ALA A 1 253 ? 26.180 2.188 -39.390 1.00 81.06 253 ALA A CA 1
ATOM 1989 C C . ALA A 1 253 ? 24.784 1.887 -38.834 1.00 81.06 253 ALA A C 1
ATOM 1991 O O . ALA A 1 253 ? 23.919 1.354 -39.529 1.00 81.06 253 ALA A O 1
ATOM 1992 N N . VAL A 1 254 ? 24.562 2.256 -37.574 1.00 86.38 254 VAL A N 1
ATOM 1993 C CA . VAL A 1 254 ? 23.255 2.138 -36.918 1.00 86.38 254 VAL A CA 1
ATOM 1994 C C . VAL A 1 254 ? 22.897 3.483 -36.312 1.00 86.38 254 VAL A C 1
ATOM 1996 O O . VAL A 1 254 ? 23.656 4.029 -35.509 1.00 86.38 254 VAL A O 1
ATOM 1999 N N . SER A 1 255 ? 21.734 4.010 -36.679 1.00 88.81 255 SER A N 1
ATOM 2000 C CA . SER A 1 255 ? 21.157 5.204 -36.070 1.00 88.81 255 SER A CA 1
ATOM 2001 C C . SER A 1 255 ? 19.918 4.813 -35.287 1.00 88.81 255 SER A C 1
ATOM 2003 O O . SER A 1 255 ? 19.050 4.123 -35.808 1.00 88.81 255 SER A O 1
ATOM 2005 N N . CYS A 1 256 ? 19.820 5.243 -34.036 1.00 92.12 256 CYS A N 1
ATOM 2006 C CA . CYS A 1 256 ? 18.650 4.992 -33.207 1.00 92.12 256 CYS A CA 1
ATOM 2007 C C . CYS A 1 256 ? 18.099 6.283 -32.629 1.00 92.12 256 CYS A C 1
ATOM 2009 O O . CYS A 1 256 ? 18.856 7.145 -32.186 1.00 92.12 256 CYS A O 1
ATOM 2011 N N . ALA A 1 257 ? 16.780 6.381 -32.543 1.00 93.81 257 ALA A N 1
ATOM 2012 C CA . ALA A 1 257 ? 16.075 7.408 -31.799 1.00 93.81 257 ALA A CA 1
ATOM 2013 C C . ALA A 1 257 ? 15.431 6.781 -30.562 1.00 93.81 257 ALA A C 1
ATOM 2015 O O . ALA A 1 257 ? 14.631 5.852 -30.670 1.00 93.81 257 ALA A O 1
ATOM 2016 N N . VAL A 1 258 ? 15.763 7.307 -29.384 1.00 94.44 258 VAL A N 1
ATOM 2017 C CA . VAL A 1 258 ? 15.097 6.946 -28.130 1.00 94.44 258 VAL A CA 1
ATOM 2018 C C . VAL A 1 258 ? 14.116 8.041 -27.754 1.00 94.44 258 VAL A C 1
ATOM 2020 O O . VAL A 1 258 ? 14.484 9.216 -27.691 1.00 94.44 258 VAL A O 1
ATOM 2023 N N . VAL A 1 259 ? 12.869 7.660 -27.490 1.00 93.25 259 VAL A N 1
ATOM 2024 C CA . VAL A 1 259 ? 11.779 8.584 -27.160 1.00 93.25 259 VAL A CA 1
ATOM 2025 C C . VAL A 1 259 ? 11.081 8.171 -25.875 1.00 93.25 259 VAL A C 1
ATOM 2027 O O . VAL A 1 259 ? 10.940 6.989 -25.558 1.00 93.25 259 VAL A O 1
ATOM 2030 N N . ASN A 1 260 ? 10.620 9.174 -25.129 1.00 91.06 260 ASN A N 1
ATOM 2031 C CA . ASN A 1 260 ? 9.632 8.960 -24.082 1.00 91.06 260 ASN A CA 1
ATOM 2032 C C . ASN A 1 260 ? 8.298 8.672 -24.776 1.00 91.06 260 ASN A C 1
ATOM 2034 O O . ASN A 1 260 ? 7.810 9.521 -25.515 1.00 91.06 260 ASN A O 1
ATOM 2038 N N . ARG A 1 261 ? 7.685 7.514 -24.528 1.00 88.12 261 ARG A N 1
ATOM 2039 C CA . ARG A 1 261 ? 6.443 7.105 -25.208 1.00 88.12 261 ARG A CA 1
ATOM 2040 C C . ARG A 1 261 ? 5.266 8.062 -24.978 1.00 88.12 261 ARG A C 1
ATOM 2042 O O . ARG A 1 261 ? 4.302 8.034 -25.733 1.00 88.12 261 ARG A O 1
ATOM 2049 N N . ALA A 1 262 ? 5.319 8.876 -23.920 1.00 85.75 262 ALA A N 1
ATOM 2050 C CA . ALA A 1 262 ? 4.326 9.916 -23.657 1.00 85.75 262 ALA A CA 1
ATOM 2051 C C . ALA A 1 262 ? 4.450 11.122 -24.613 1.00 85.75 262 ALA A C 1
ATOM 2053 O O . ALA A 1 262 ? 3.519 11.918 -24.706 1.00 85.75 262 ALA A O 1
ATOM 2054 N N . PHE A 1 263 ? 5.581 11.246 -25.314 1.00 83.88 263 PHE A N 1
ATOM 2055 C CA . PHE A 1 263 ? 5.919 12.325 -26.242 1.00 83.88 263 PHE A CA 1
ATOM 2056 C C . PHE A 1 263 ? 6.554 11.737 -27.516 1.00 83.88 263 PHE A C 1
ATOM 2058 O O . PHE A 1 263 ? 7.777 11.822 -27.668 1.00 83.88 263 PHE A O 1
ATOM 2065 N N . PRO A 1 264 ? 5.755 11.092 -28.386 1.00 67.06 264 PRO A N 1
ATOM 2066 C CA . PRO A 1 264 ? 6.249 10.551 -29.650 1.00 67.06 264 PRO A CA 1
ATOM 2067 C C . PRO A 1 264 ? 6.838 11.634 -30.569 1.00 67.06 264 PRO A C 1
ATOM 2069 O O . PRO A 1 264 ? 6.492 12.834 -30.416 1.00 67.06 264 PRO A O 1
#

Solvent-accessible surface area (backbone atoms only — not comparable to full-atom values): 14826 Å² total; per-residue (Å²): 136,87,69,75,79,84,50,74,73,39,48,34,40,35,53,56,97,47,38,40,34,39,28,34,28,73,42,74,42,67,50,30,85,84,41,79,60,57,12,52,96,90,41,52,18,36,32,28,43,36,74,41,39,38,34,55,54,97,93,41,81,41,76,41,76,58,74,42,68,41,64,86,42,82,88,36,44,45,41,59,76,41,89,82,37,67,75,61,72,55,58,92,94,37,51,40,69,58,53,33,51,76,70,73,44,77,78,75,73,78,69,73,56,73,67,56,46,55,59,49,50,51,48,48,49,51,49,49,50,49,51,48,49,50,49,49,49,50,46,48,51,48,49,46,52,47,58,78,58,53,44,72,48,59,85,89,51,37,38,12,58,53,44,50,71,77,39,42,92,50,58,54,96,86,41,48,56,38,66,51,87,36,16,35,34,39,52,31,65,63,56,104,58,83,54,72,54,93,45,78,59,39,49,52,39,47,58,43,52,30,37,47,72,60,57,79,82,50,70,72,51,51,50,50,51,48,62,58,15,43,81,36,90,58,34,74,78,50,102,56,34,35,32,35,28,47,62,40,87,90,61,64,25,39,40,32,40,36,28,26,66,92,35,117